Protein AF-A0A7Y7LAQ8-F1 (afdb_monomer)

Nearest PDB structures (foldseek):
  7jis-assembly1_B  TM=3.154E-01  e=5.650E-01  Bos taurus
  6pyr-assembly1_B  TM=3.158E-01  e=6.538E-01  Homo sapiens
  8v8v-assembly2_D  TM=2.862E-01  e=4.882E-01  Homo sapiens
  6pyu-assembly1_B  TM=3.483E-01  e=8.755E-01  Homo sapiens
  8bcy-assembly1_B  TM=3.120E-01  e=1.013E+00  Bos taurus

pLDDT: mean 94.05, std 6.54, range [43.81, 98.56]

Mean predicted aligned error: 4.83 Å

Sequence (191 aa):
MTTPNIDELKRSCHEKAFHLYGTAFIYGVRAREREKYTQAITLLGVMIPVLVGAVVTSYGLDSPISSIFLKILTPIAVFQLVLSTLALVYKWDDKKSYYLESSISNRQLAEDFTHLAKFPSQEITETIHAYEIIITKAQSREDQDDRYPFTSKEFKKGMRYSLRQYQKVCSGCGIVPVSMEPSDCEICGNF

Radius of gyration: 24.71 Å; Cα contacts (8 Å, |Δi|>4): 188; chains: 1; bounding box: 62×34×71 Å

Solvent-accessible surface area (backbone atoms only — not comparable to full-atom values): 10049 Å² total; per-residue (Å²): 132,82,80,78,52,70,67,57,52,28,49,50,24,51,53,52,17,42,52,27,42,11,53,11,50,47,26,44,50,52,16,53,57,41,45,53,55,52,52,51,52,54,48,51,67,52,50,53,59,52,50,52,51,51,45,37,72,75,58,33,74,88,30,72,64,36,51,55,49,48,67,59,47,50,61,54,50,53,52,50,50,54,52,50,52,49,41,57,77,68,38,45,65,62,51,24,52,49,24,41,50,49,14,51,50,28,39,50,53,17,48,53,27,44,47,49,45,77,59,58,55,94,48,66,68,59,39,52,52,54,46,55,54,52,50,52,53,49,50,59,45,49,69,58,47,62,80,65,69,76,51,73,39,51,49,9,49,16,44,29,51,25,26,36,74,70,68,32,66,38,92,75,73,68,45,60,47,89,65,91,71,66,43,94,34,89,52,54,11,63,90

Secondary structure (DSSP, 8-state):
-PPPPHHHHHHHHHHHHHHHHHHHHHHHHHHHHHHHHHHHHHHHHHHHHHHHHHHHHHH-TTSHHHHHHHHHHHHHHHHHHHHHHHHHHTTHHHHHHHHHHHHHHHHHHHHHHHHHHHS--SSHHHHHHHHHHHHHHHHHHHHHHTTSPPPHHHHHHHHHHHHHHTTPPPTTT-----SS---S-TTT---

Foldseek 3Di:
DPQDDLVNLLVVLLVLLLLLQLLLVLLVVLLVVLVVLVVVLVCLVVVLVVVLVVCCVPQNCPDPSNVVVCVVSVVVVVVSVVSVVVCVVVVSVVSSVVSNVSSVQSNVLSVQSNCLSVDPDPDSVVSVVSSVVSVVSSVVSVVVCVVPDDDLQSQLLSNLVSLQVVVHQDPFPRDRDVDSAADPTSRNHDD

Structure (mmCIF, N/CA/C/O backbone):
data_AF-A0A7Y7LAQ8-F1
#
_entry.id   AF-A0A7Y7LAQ8-F1
#
loop_
_atom_site.group_PDB
_atom_site.id
_atom_site.type_symbol
_atom_site.label_atom_id
_atom_site.label_alt_id
_atom_site.label_comp_id
_atom_site.label_asym_id
_atom_site.label_entity_id
_atom_site.label_seq_id
_atom_site.pdbx_PDB_ins_code
_atom_site.Cartn_x
_atom_site.Cartn_y
_atom_site.Cartn_z
_atom_site.occupancy
_atom_site.B_iso_or_equiv
_atom_site.auth_seq_id
_atom_site.auth_comp_id
_atom_site.auth_asym_id
_atom_site.auth_atom_id
_atom_site.pdbx_PDB_model_num
ATOM 1 N N . MET A 1 1 ? -26.010 12.079 28.380 1.00 43.81 1 MET A N 1
ATOM 2 C CA . MET A 1 1 ? -25.061 11.225 27.639 1.00 43.81 1 MET A CA 1
ATOM 3 C C . MET A 1 1 ? -24.974 9.915 28.396 1.00 43.81 1 MET A C 1
ATOM 5 O O . MET A 1 1 ? -24.486 9.916 29.516 1.00 43.81 1 MET A O 1
ATOM 9 N N . THR A 1 2 ? -25.574 8.849 27.873 1.00 49.38 2 THR A N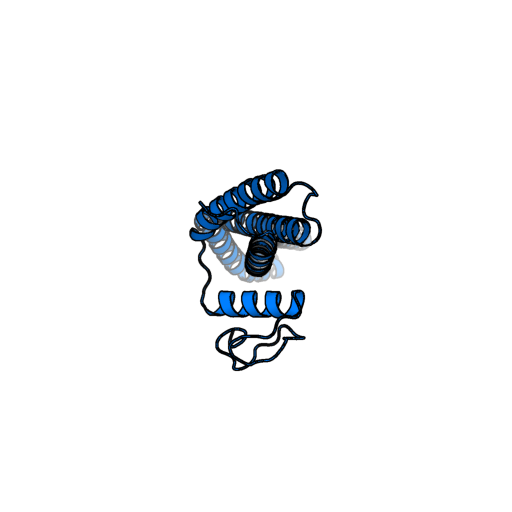 1
ATOM 10 C CA . THR A 1 2 ? -25.407 7.495 28.419 1.00 49.38 2 THR A CA 1
ATOM 11 C C . THR A 1 2 ? -23.941 7.112 28.281 1.00 49.38 2 THR A C 1
ATOM 13 O O . THR A 1 2 ? -23.380 7.248 27.196 1.00 49.38 2 THR A O 1
ATOM 16 N N . THR A 1 3 ? -23.305 6.701 29.376 1.00 58.38 3 THR A N 1
ATOM 17 C CA . THR A 1 3 ? -21.946 6.159 29.346 1.00 58.38 3 THR A CA 1
ATOM 18 C C . THR A 1 3 ? -21.905 5.002 28.342 1.00 58.38 3 THR A C 1
ATOM 20 O O . THR A 1 3 ? -22.758 4.114 28.429 1.00 58.38 3 THR A O 1
ATOM 23 N N . PRO A 1 4 ? -20.990 5.018 27.356 1.00 65.44 4 PRO A N 1
ATOM 24 C CA . PRO A 1 4 ? -20.914 3.943 26.378 1.00 65.44 4 PRO A CA 1
ATOM 25 C C . PRO A 1 4 ? -20.650 2.623 27.103 1.00 65.44 4 PRO A C 1
ATOM 27 O O . PRO A 1 4 ? -19.793 2.543 27.986 1.00 65.44 4 PRO A O 1
ATOM 30 N N . ASN A 1 5 ? -21.418 1.592 26.751 1.00 83.12 5 ASN A N 1
ATOM 31 C CA . ASN A 1 5 ? -21.204 0.249 27.273 1.00 83.12 5 ASN A CA 1
ATOM 32 C C . ASN A 1 5 ? -19.835 -0.251 26.774 1.00 83.12 5 ASN A C 1
ATOM 34 O O . ASN A 1 5 ? -19.503 -0.092 25.598 1.00 83.12 5 ASN A O 1
ATOM 38 N N . ILE A 1 6 ? -19.043 -0.875 27.649 1.00 86.50 6 ILE A N 1
ATOM 39 C CA . ILE A 1 6 ? -17.736 -1.444 27.298 1.00 86.50 6 ILE A CA 1
ATOM 40 C C . ILE A 1 6 ? -17.826 -2.416 26.110 1.00 86.50 6 ILE A C 1
ATOM 42 O O . ILE A 1 6 ? -16.910 -2.481 25.292 1.00 86.50 6 ILE A O 1
ATOM 46 N N . ASP A 1 7 ? -18.950 -3.120 25.963 1.00 89.94 7 ASP A N 1
ATOM 47 C CA . ASP A 1 7 ? -19.186 -4.033 24.843 1.00 89.94 7 ASP A CA 1
ATOM 48 C C . ASP A 1 7 ? -19.389 -3.294 23.514 1.00 89.94 7 ASP A C 1
ATOM 50 O O . ASP A 1 7 ? -18.925 -3.745 22.464 1.00 89.94 7 ASP A O 1
ATOM 54 N N . GLU A 1 8 ? -20.028 -2.123 23.547 1.00 91.50 8 GLU A N 1
ATOM 55 C CA . GLU A 1 8 ? -20.187 -1.270 22.369 1.00 91.50 8 GLU A CA 1
ATOM 56 C C . GLU A 1 8 ? -18.840 -0.690 21.928 1.00 91.50 8 GLU A C 1
ATOM 58 O O . GLU A 1 8 ? -18.522 -0.694 20.735 1.00 91.50 8 GLU A O 1
ATOM 63 N N . LEU A 1 9 ? -18.012 -0.283 22.895 1.00 92.56 9 LEU A N 1
ATOM 64 C CA . LEU A 1 9 ? -16.656 0.192 22.641 1.00 92.56 9 LEU A CA 1
ATOM 65 C C . LEU A 1 9 ? -15.799 -0.902 21.994 1.00 92.56 9 LEU A C 1
ATOM 67 O O . LEU A 1 9 ? -15.166 -0.670 20.965 1.00 92.56 9 LEU A O 1
ATOM 71 N N . LYS A 1 10 ? -15.841 -2.126 22.536 1.00 94.06 10 LYS A N 1
ATOM 72 C CA . LYS A 1 10 ? -15.152 -3.292 21.962 1.00 94.06 10 LYS A CA 1
ATOM 73 C C . LYS A 1 10 ? -15.604 -3.579 20.535 1.00 94.06 10 LYS A C 1
ATOM 75 O O . LYS A 1 10 ? -14.760 -3.809 19.667 1.00 94.06 10 LYS A O 1
ATOM 80 N N . ARG A 1 11 ? -16.916 -3.551 20.271 1.00 94.81 11 ARG A N 1
ATOM 81 C CA . ARG A 1 11 ? -17.459 -3.741 18.918 1.00 94.81 11 ARG A CA 1
ATOM 82 C C . ARG A 1 11 ? -16.916 -2.683 17.958 1.00 94.81 11 ARG A C 1
ATOM 84 O O . ARG A 1 11 ? -16.397 -3.051 16.906 1.00 94.81 11 ARG A O 1
ATOM 91 N N . SER A 1 12 ? -16.960 -1.409 18.350 1.00 95.69 12 SER A N 1
ATOM 92 C CA . SER A 1 12 ? -16.429 -0.307 17.541 1.00 95.69 12 SER A CA 1
ATOM 93 C C . SER A 1 12 ? -14.934 -0.481 17.246 1.00 95.69 12 SER A C 1
ATOM 95 O O . SER A 1 12 ? -14.510 -0.385 16.094 1.00 95.69 12 SER A O 1
ATOM 97 N N . CYS A 1 13 ? -14.129 -0.840 18.253 1.00 96.81 13 CYS A N 1
ATOM 98 C CA . CYS A 1 13 ? -12.709 -1.143 18.067 1.00 96.81 13 CYS A CA 1
ATOM 99 C C . CYS A 1 13 ? -12.491 -2.277 17.054 1.00 96.81 13 CYS A C 1
ATOM 101 O O . CYS A 1 13 ? -11.660 -2.155 16.156 1.00 96.81 13 CYS A O 1
ATOM 103 N N . HIS A 1 14 ? -13.249 -3.372 17.151 1.00 96.50 14 HIS A N 1
ATOM 104 C CA . HIS A 1 14 ? -13.143 -4.488 16.209 1.00 96.50 14 HIS A CA 1
ATOM 105 C C . HIS A 1 14 ? -13.551 -4.120 14.778 1.00 96.50 14 HIS A C 1
ATOM 107 O O . HIS A 1 14 ? -12.980 -4.656 13.825 1.00 96.50 14 HIS A O 1
ATOM 113 N N . GLU A 1 15 ? -14.539 -3.246 14.606 1.00 96.62 15 GLU A N 1
ATOM 114 C CA . GLU A 1 15 ? -14.945 -2.732 13.295 1.00 96.62 15 GLU A CA 1
ATOM 115 C C . GLU A 1 15 ? -13.862 -1.825 12.705 1.00 96.62 15 GLU A C 1
ATOM 117 O O . GLU A 1 15 ? -13.418 -2.047 11.577 1.00 96.62 15 GLU A O 1
ATOM 122 N N . LYS A 1 16 ? -13.350 -0.868 13.487 1.00 97.88 16 LYS A N 1
ATOM 123 C CA . LYS A 1 16 ? -12.265 0.023 13.053 1.00 97.88 16 LYS A CA 1
ATOM 124 C C . LYS A 1 16 ? -11.001 -0.754 12.702 1.00 97.88 16 LYS A C 1
ATOM 126 O O . LYS A 1 16 ? -10.461 -0.566 11.613 1.00 97.88 16 LYS A O 1
ATOM 131 N N . ALA A 1 17 ? -10.585 -1.693 13.551 1.00 98.12 17 ALA A N 1
ATOM 132 C CA . ALA A 1 17 ? -9.439 -2.558 13.289 1.00 98.12 17 ALA A CA 1
ATOM 133 C C . ALA A 1 17 ? -9.592 -3.353 11.983 1.00 98.12 17 ALA A C 1
ATOM 135 O O . ALA A 1 17 ? -8.644 -3.480 11.208 1.00 98.12 17 ALA A O 1
ATOM 136 N N . PHE A 1 18 ? -10.794 -3.865 11.713 1.00 98.00 18 PHE A N 1
ATOM 137 C CA . PHE A 1 18 ? -11.090 -4.617 10.499 1.00 98.00 18 PHE A CA 1
ATOM 138 C C . PHE A 1 18 ? -10.928 -3.769 9.229 1.00 98.00 18 PHE A C 1
ATOM 140 O O . PHE A 1 18 ? -10.289 -4.216 8.271 1.00 98.00 18 PHE A O 1
ATOM 147 N N . HIS A 1 19 ? -11.466 -2.547 9.220 1.00 97.38 19 HIS A N 1
ATOM 148 C CA . HIS A 1 19 ? -11.356 -1.645 8.072 1.00 97.38 19 HIS A CA 1
ATOM 149 C C . HIS A 1 19 ? -9.919 -1.163 7.857 1.00 97.38 19 HIS A C 1
ATOM 151 O O . HIS A 1 19 ? -9.385 -1.316 6.757 1.00 97.38 19 HIS A O 1
ATOM 157 N N . LEU A 1 20 ? -9.259 -0.688 8.916 1.00 98.38 20 LEU A N 1
ATOM 158 C CA . LEU A 1 20 ? -7.876 -0.202 8.867 1.00 98.38 20 LEU A CA 1
ATOM 159 C C . LEU A 1 20 ? -6.902 -1.278 8.374 1.00 98.38 20 LEU A C 1
ATOM 161 O O . LEU A 1 20 ? -5.994 -0.994 7.596 1.00 98.38 20 LEU A O 1
ATOM 165 N N . TYR A 1 21 ? -7.117 -2.540 8.749 1.00 98.19 21 TYR A N 1
ATOM 166 C CA . TYR A 1 21 ? -6.282 -3.645 8.280 1.00 98.19 21 TYR A CA 1
ATOM 167 C C . TYR A 1 21 ? -6.378 -3.870 6.761 1.00 98.19 21 TYR A C 1
ATOM 169 O O . TYR A 1 21 ? -5.377 -4.180 6.106 1.00 98.19 21 TYR A O 1
ATOM 177 N N . GLY A 1 22 ? -7.572 -3.685 6.194 1.00 97.81 22 GLY A N 1
ATOM 178 C CA . GLY A 1 22 ? -7.818 -3.784 4.756 1.00 97.81 22 GLY A CA 1
ATOM 179 C C . GLY A 1 22 ? -7.203 -2.604 4.010 1.00 97.81 22 GLY A C 1
ATOM 180 O O . GLY A 1 22 ? -6.512 -2.800 3.009 1.00 97.81 22 GLY A O 1
ATOM 181 N N . THR A 1 23 ? -7.371 -1.395 4.549 1.00 98.25 23 THR A N 1
ATOM 182 C CA . THR A 1 23 ? -6.737 -0.163 4.055 1.00 98.25 23 THR A CA 1
ATOM 183 C C . THR A 1 23 ? -5.216 -0.293 4.023 1.00 98.25 23 THR A C 1
ATOM 185 O O . THR A 1 23 ? -4.597 -0.067 2.981 1.00 98.25 23 THR A O 1
ATOM 188 N N . ALA A 1 24 ? -4.617 -0.767 5.121 1.00 98.50 24 ALA A N 1
ATOM 189 C CA . ALA A 1 24 ? -3.184 -1.024 5.214 1.00 98.50 24 ALA A CA 1
ATOM 190 C C . ALA A 1 24 ? -2.699 -1.954 4.095 1.00 98.50 24 ALA A C 1
ATOM 192 O O . ALA A 1 24 ? -1.698 -1.688 3.436 1.00 98.50 24 ALA A O 1
ATOM 193 N N . PHE A 1 25 ? -3.430 -3.040 3.837 1.00 98.38 25 PHE A N 1
ATOM 194 C CA . PHE A 1 25 ? -3.073 -3.986 2.785 1.00 98.38 25 PHE A CA 1
ATOM 195 C C . PHE A 1 25 ? -3.073 -3.359 1.387 1.00 98.38 25 PHE A C 1
ATOM 197 O O . PHE A 1 25 ? -2.140 -3.597 0.617 1.00 98.38 25 PHE A O 1
ATOM 204 N N . ILE A 1 26 ? -4.088 -2.560 1.051 1.00 98.44 26 ILE A N 1
ATOM 205 C CA . ILE A 1 26 ? -4.191 -1.929 -0.270 1.00 98.44 26 ILE A CA 1
ATOM 206 C C . ILE A 1 26 ? -3.063 -0.929 -0.494 1.00 98.44 26 ILE A C 1
ATOM 208 O O . ILE A 1 26 ? -2.392 -0.993 -1.528 1.00 98.44 26 ILE A O 1
ATOM 212 N N . TYR A 1 27 ? -2.777 -0.072 0.484 1.00 98.38 27 TYR A N 1
ATOM 213 C CA . TYR A 1 27 ? -1.632 0.826 0.385 1.00 98.38 27 TYR A CA 1
ATOM 214 C C . TYR A 1 27 ? -0.301 0.068 0.297 1.00 98.38 27 TYR A C 1
ATOM 216 O O . TYR A 1 27 ? 0.545 0.425 -0.521 1.00 98.38 27 TYR A O 1
ATOM 224 N N . GLY A 1 28 ? -0.144 -1.052 1.009 1.00 98.12 28 GLY A N 1
ATOM 225 C CA . GLY A 1 28 ? 1.033 -1.917 0.877 1.00 98.12 28 GLY A CA 1
ATOM 226 C C . GLY A 1 28 ? 1.165 -2.585 -0.502 1.00 98.12 28 GLY A C 1
ATOM 227 O O . GLY A 1 28 ? 2.274 -2.823 -0.988 1.00 98.12 28 GLY A O 1
ATOM 228 N N . VAL A 1 29 ? 0.056 -2.894 -1.183 1.00 97.25 29 VAL A N 1
ATOM 229 C CA . VAL A 1 29 ? 0.078 -3.33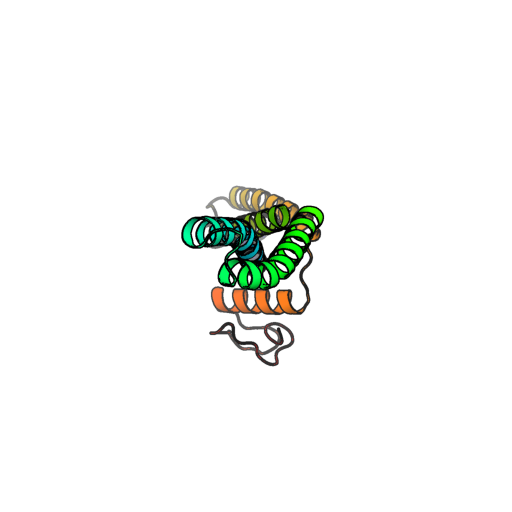8 -2.590 1.00 97.25 29 VAL A CA 1
ATOM 230 C C . VAL A 1 29 ? 0.523 -2.193 -3.502 1.00 97.25 29 VAL A C 1
ATOM 232 O O . VAL A 1 29 ? 1.466 -2.380 -4.270 1.00 97.25 29 VAL A O 1
ATOM 235 N N . ARG A 1 30 ? -0.074 -1.002 -3.364 1.00 97.38 30 ARG A N 1
ATOM 236 C CA . ARG A 1 30 ? 0.289 0.185 -4.156 1.00 97.38 30 ARG A CA 1
ATOM 237 C C . ARG A 1 30 ? 1.760 0.568 -3.991 1.00 97.38 30 ARG A C 1
ATOM 239 O O . ARG A 1 30 ? 2.427 0.866 -4.980 1.00 97.38 30 ARG A O 1
ATOM 246 N N . ALA A 1 31 ? 2.282 0.525 -2.765 1.00 97.38 31 ALA A N 1
ATOM 247 C CA . ALA A 1 31 ? 3.686 0.807 -2.476 1.00 97.38 31 ALA A CA 1
ATOM 248 C C . ALA A 1 31 ? 4.618 -0.148 -3.240 1.00 97.38 31 ALA A C 1
ATOM 250 O O . ALA A 1 31 ? 5.509 0.312 -3.952 1.00 97.38 31 ALA A O 1
ATOM 251 N N . ARG A 1 32 ? 4.358 -1.463 -3.180 1.00 96.12 32 ARG A N 1
ATOM 252 C CA . ARG A 1 32 ? 5.157 -2.487 -3.881 1.00 96.12 32 ARG A CA 1
ATOM 253 C C . ARG A 1 32 ? 5.081 -2.375 -5.399 1.00 96.12 32 ARG A C 1
ATOM 255 O O . ARG A 1 32 ? 6.068 -2.618 -6.086 1.00 96.12 32 ARG A O 1
ATOM 262 N N . GLU A 1 33 ? 3.919 -2.033 -5.947 1.00 93.81 33 GLU A N 1
ATOM 263 C CA . GLU A 1 33 ? 3.787 -1.800 -7.388 1.00 93.81 33 GLU A CA 1
ATOM 264 C C . GLU A 1 33 ? 4.637 -0.606 -7.828 1.00 93.81 33 GLU A C 1
ATOM 266 O O . GLU A 1 33 ? 5.393 -0.714 -8.791 1.00 93.81 33 GLU A O 1
ATOM 271 N N . ARG A 1 34 ? 4.579 0.510 -7.090 1.00 92.75 34 ARG A N 1
ATOM 272 C CA . ARG A 1 34 ? 5.400 1.696 -7.377 1.00 92.75 34 ARG A CA 1
ATOM 273 C C . ARG A 1 34 ? 6.889 1.438 -7.193 1.00 92.75 34 ARG A C 1
ATOM 275 O O . ARG A 1 34 ? 7.673 1.881 -8.025 1.00 92.75 34 ARG A O 1
ATOM 282 N N . GLU A 1 35 ? 7.267 0.679 -6.172 1.00 93.62 35 GLU A N 1
ATOM 283 C CA . GLU A 1 35 ? 8.648 0.268 -5.939 1.00 93.62 35 GLU A CA 1
ATOM 284 C C . GLU A 1 35 ? 9.241 -0.468 -7.147 1.00 93.62 35 GLU A C 1
ATOM 286 O O . GLU A 1 35 ? 10.321 -0.095 -7.603 1.00 93.62 35 GLU A O 1
ATOM 291 N N . LYS A 1 36 ? 8.515 -1.435 -7.727 1.00 92.31 36 LYS A N 1
ATOM 292 C CA . LYS A 1 36 ? 8.972 -2.176 -8.917 1.00 92.31 36 LYS A CA 1
ATOM 293 C C . LYS A 1 36 ? 9.269 -1.254 -10.098 1.00 92.31 36 LYS A C 1
ATOM 295 O O . LYS A 1 36 ? 10.293 -1.415 -10.758 1.00 92.31 36 LYS A O 1
ATOM 300 N N . TYR A 1 37 ? 8.391 -0.285 -10.365 1.00 89.69 37 TYR A N 1
ATOM 301 C CA . TYR A 1 37 ? 8.590 0.657 -11.467 1.00 89.69 37 TYR A CA 1
ATOM 302 C C . TYR A 1 37 ? 9.797 1.565 -11.228 1.00 89.69 37 TYR A C 1
ATOM 304 O O . TYR A 1 37 ? 10.619 1.735 -12.127 1.00 89.69 37 TYR A O 1
ATOM 312 N N . THR A 1 38 ? 9.937 2.112 -10.018 1.00 90.19 38 THR A N 1
ATOM 313 C CA . THR A 1 38 ? 11.073 2.975 -9.679 1.00 90.19 38 THR A CA 1
ATOM 314 C C . THR A 1 38 ? 12.392 2.202 -9.738 1.00 90.19 38 THR A C 1
ATOM 316 O O . THR A 1 38 ? 13.337 2.677 -10.361 1.00 90.19 38 THR A O 1
ATOM 319 N N . GLN A 1 39 ? 12.448 0.981 -9.193 1.00 92.25 39 GLN A N 1
ATOM 320 C CA . GLN A 1 39 ? 13.633 0.118 -9.271 1.00 92.25 39 GLN A CA 1
ATOM 321 C C . GLN A 1 39 ? 14.016 -0.208 -10.719 1.00 92.25 39 GLN A C 1
ATOM 323 O O . GLN A 1 39 ? 15.195 -0.143 -11.062 1.00 92.25 39 GLN A O 1
ATOM 328 N N . ALA A 1 40 ? 13.041 -0.505 -11.585 1.00 91.31 40 ALA A N 1
ATOM 329 C CA . ALA A 1 40 ? 13.300 -0.767 -13.000 1.00 91.31 40 ALA A CA 1
ATOM 330 C C . ALA A 1 40 ? 13.892 0.460 -13.716 1.00 91.31 40 ALA A C 1
ATOM 332 O O . ALA A 1 40 ? 14.863 0.326 -14.459 1.00 91.31 40 ALA A O 1
ATOM 333 N N . ILE A 1 41 ? 13.355 1.659 -13.464 1.00 91.25 41 ILE A N 1
ATOM 334 C CA . ILE A 1 41 ? 13.871 2.906 -14.050 1.00 91.25 41 ILE A CA 1
ATOM 335 C C . ILE A 1 41 ? 15.298 3.189 -13.569 1.00 91.25 41 ILE A C 1
ATOM 337 O O . ILE A 1 41 ? 16.162 3.502 -14.391 1.00 91.25 41 ILE A O 1
ATOM 341 N N . THR A 1 42 ? 15.562 3.050 -12.265 1.00 91.31 42 THR A N 1
ATOM 342 C CA . THR A 1 42 ? 16.901 3.240 -11.688 1.00 91.31 42 THR A CA 1
ATOM 343 C C . THR A 1 42 ? 17.899 2.241 -12.265 1.00 91.31 42 THR A C 1
ATOM 345 O O . THR A 1 42 ? 18.990 2.635 -12.674 1.00 91.31 42 THR A O 1
ATOM 348 N N . LEU A 1 43 ? 17.518 0.964 -12.362 1.00 93.75 43 LEU A N 1
ATOM 349 C CA . LEU A 1 43 ? 18.364 -0.075 -12.940 1.00 93.75 43 LEU A CA 1
ATOM 350 C C . LEU A 1 43 ? 18.704 0.239 -14.400 1.00 93.75 43 LEU A C 1
ATOM 352 O O . LEU A 1 43 ? 19.875 0.205 -14.766 1.00 93.75 43 LEU A O 1
ATOM 356 N N . LEU A 1 44 ? 17.714 0.594 -15.224 1.00 91.44 44 LEU A N 1
ATOM 357 C CA . LEU A 1 44 ? 17.949 0.960 -16.624 1.00 91.44 44 LEU A CA 1
ATOM 358 C C . LEU A 1 44 ? 18.853 2.193 -16.752 1.00 91.44 44 LEU A C 1
ATOM 360 O O . LEU A 1 44 ? 19.747 2.204 -17.598 1.00 91.44 44 LEU A O 1
ATOM 364 N N . GLY A 1 45 ? 18.663 3.196 -15.890 1.00 91.81 45 GLY A N 1
ATOM 365 C CA . GLY A 1 45 ? 19.476 4.414 -15.875 1.00 91.81 45 GLY A CA 1
ATOM 366 C C . GLY A 1 45 ? 20.958 4.168 -15.577 1.00 91.81 45 GLY A C 1
ATOM 367 O O . GLY A 1 45 ? 21.803 4.902 -16.077 1.00 91.81 45 GLY A O 1
ATOM 368 N N . VAL A 1 46 ? 21.285 3.118 -14.817 1.00 94.31 46 VAL A N 1
ATOM 369 C CA . VAL A 1 46 ? 22.674 2.720 -14.523 1.00 94.31 46 VAL A CA 1
ATOM 370 C C . VAL A 1 46 ? 23.211 1.732 -15.561 1.00 94.31 46 VAL A C 1
ATOM 372 O O . VAL A 1 46 ? 24.337 1.873 -16.033 1.00 94.31 46 VAL A O 1
ATOM 375 N N . MET A 1 47 ? 22.407 0.742 -15.949 1.00 94.75 47 MET A N 1
ATOM 376 C CA . MET A 1 47 ? 22.822 -0.330 -16.857 1.00 94.75 47 MET A CA 1
ATOM 377 C C . MET A 1 47 ? 23.199 0.187 -18.245 1.00 94.75 47 MET A C 1
ATOM 379 O O . MET A 1 47 ? 24.187 -0.268 -18.813 1.00 94.75 47 MET A O 1
ATOM 383 N N . ILE A 1 48 ? 22.436 1.135 -18.797 1.00 93.31 48 ILE A N 1
ATOM 384 C CA . ILE A 1 48 ? 22.665 1.654 -20.152 1.00 93.31 48 ILE A CA 1
ATOM 385 C C . ILE A 1 48 ? 24.059 2.307 -20.269 1.00 93.31 48 ILE A C 1
ATOM 387 O O . ILE A 1 48 ? 24.835 1.850 -21.111 1.00 93.31 48 ILE A O 1
ATOM 391 N N . PRO A 1 49 ? 24.447 3.293 -19.430 1.00 92.75 49 PRO A N 1
ATOM 392 C CA . PRO A 1 49 ? 25.799 3.857 -19.455 1.00 92.75 49 PRO A CA 1
ATOM 393 C C . PRO A 1 49 ? 26.908 2.823 -19.248 1.00 92.75 49 PRO A C 1
ATOM 395 O O . PRO A 1 49 ? 27.921 2.872 -19.944 1.00 92.75 49 PRO A O 1
ATOM 398 N N . VAL A 1 50 ? 26.716 1.871 -18.326 1.00 95.69 50 VAL A N 1
ATOM 399 C CA . VAL A 1 50 ? 27.701 0.812 -18.047 1.00 95.69 50 VAL A CA 1
ATOM 400 C C . VAL A 1 50 ? 27.931 -0.059 -19.280 1.00 95.69 50 VAL A C 1
ATOM 402 O O . VAL A 1 50 ? 29.076 -0.327 -19.638 1.00 95.69 50 VAL A O 1
ATOM 405 N N . LEU A 1 51 ? 26.859 -0.458 -19.967 1.00 94.44 51 LEU A N 1
ATOM 406 C CA . LEU A 1 51 ? 26.948 -1.254 -21.188 1.00 94.44 51 LEU A CA 1
ATOM 407 C C . LEU A 1 51 ? 27.628 -0.489 -22.328 1.00 94.44 51 LEU A C 1
ATOM 409 O O . LEU A 1 51 ? 28.484 -1.055 -23.005 1.00 94.44 51 LEU A O 1
ATOM 413 N N . VAL A 1 52 ? 27.298 0.795 -22.522 1.00 92.94 52 VAL A N 1
ATOM 414 C CA . VAL A 1 52 ? 27.987 1.640 -23.516 1.00 92.94 52 VAL A CA 1
ATOM 415 C C . VAL A 1 52 ? 29.477 1.732 -23.197 1.00 92.94 52 VAL A C 1
ATOM 417 O O . VAL A 1 52 ? 30.302 1.491 -24.076 1.00 92.94 52 VAL A O 1
ATOM 420 N N . GLY A 1 53 ? 29.830 2.035 -21.944 1.00 92.69 53 GLY A N 1
ATOM 421 C CA . GLY A 1 53 ? 31.220 2.155 -21.510 1.00 92.69 53 GLY A CA 1
ATOM 422 C C . GLY A 1 53 ? 32.008 0.859 -21.703 1.00 92.69 53 GLY A C 1
ATOM 423 O O . GLY A 1 53 ? 33.124 0.898 -22.222 1.00 92.69 53 GLY A O 1
ATOM 424 N N . ALA A 1 54 ? 31.415 -0.288 -21.359 1.00 94.62 54 ALA A N 1
ATOM 425 C CA . ALA A 1 54 ? 32.038 -1.595 -21.541 1.00 94.62 54 ALA A CA 1
ATOM 426 C C . ALA A 1 54 ? 32.294 -1.903 -23.023 1.00 94.62 54 ALA A C 1
ATOM 428 O O . ALA A 1 54 ? 33.423 -2.211 -23.398 1.00 94.62 54 ALA A O 1
ATOM 429 N N . VAL A 1 55 ? 31.279 -1.757 -23.882 1.00 94.62 55 VAL A N 1
ATOM 430 C CA . VAL A 1 55 ? 31.401 -2.060 -25.319 1.00 94.62 55 VAL A CA 1
ATOM 431 C C . VAL A 1 55 ? 32.426 -1.150 -25.992 1.00 94.62 55 VAL A C 1
ATOM 433 O O . VAL A 1 55 ? 33.304 -1.638 -26.704 1.00 94.62 55 VAL A O 1
ATOM 436 N N . VAL A 1 56 ? 32.364 0.156 -25.728 1.00 93.25 56 VAL A N 1
ATOM 437 C CA . VAL A 1 56 ? 33.298 1.126 -26.312 1.00 93.25 56 VAL A CA 1
ATOM 438 C C . VAL A 1 56 ? 34.734 0.864 -25.853 1.00 93.25 56 VAL A C 1
ATOM 440 O O . VAL A 1 56 ? 35.644 0.919 -26.676 1.00 93.25 56 VAL A O 1
ATOM 443 N N . THR A 1 57 ? 34.947 0.530 -24.578 1.00 95.31 57 THR A N 1
ATOM 444 C CA . THR A 1 57 ? 36.292 0.240 -24.052 1.00 95.31 57 THR A CA 1
ATOM 445 C C . THR A 1 57 ? 36.850 -1.076 -24.600 1.00 95.31 57 THR A C 1
ATOM 447 O O . THR A 1 57 ? 38.044 -1.164 -24.868 1.00 95.31 57 THR A O 1
ATOM 450 N N . SER A 1 58 ? 36.012 -2.102 -24.788 1.00 94.81 58 SER A N 1
ATOM 451 C CA . SER A 1 58 ? 36.461 -3.416 -25.269 1.00 94.81 58 SER A CA 1
ATOM 452 C C . SER A 1 58 ? 36.699 -3.480 -26.777 1.00 94.81 58 SER A C 1
ATOM 454 O O . SER A 1 58 ? 37.636 -4.145 -27.209 1.00 94.81 58 SER A O 1
ATOM 456 N N . TYR A 1 59 ? 35.858 -2.824 -27.580 1.00 93.12 59 TYR A N 1
ATOM 457 C CA . TYR A 1 59 ? 35.882 -2.964 -29.041 1.00 93.12 59 TYR A CA 1
ATOM 458 C C . TYR A 1 59 ? 36.293 -1.684 -29.780 1.00 93.12 59 TYR A C 1
ATOM 460 O O . TYR A 1 59 ? 36.540 -1.735 -30.982 1.00 93.12 59 TYR A O 1
ATOM 468 N N . GLY A 1 60 ? 36.376 -0.539 -29.096 1.00 91.50 60 GLY A N 1
ATOM 469 C CA . GLY A 1 60 ? 36.606 0.766 -29.719 1.00 91.50 60 GLY A CA 1
ATOM 470 C C . GLY A 1 60 ? 35.353 1.333 -30.400 1.00 91.50 60 GLY A C 1
ATOM 471 O O . GLY A 1 60 ? 34.410 0.605 -30.725 1.00 91.50 60 GLY A O 1
ATOM 472 N N . LEU A 1 61 ? 35.328 2.652 -30.614 1.00 90.06 61 LEU A N 1
ATOM 473 C CA . LEU A 1 61 ? 34.177 3.367 -31.194 1.00 90.06 61 LEU A CA 1
ATOM 474 C C . LEU A 1 61 ? 33.908 2.989 -32.655 1.00 90.06 61 LEU A C 1
ATOM 476 O O . LEU A 1 61 ? 32.750 2.850 -33.043 1.00 90.06 61 LEU A O 1
ATOM 480 N N . ASP A 1 62 ? 34.968 2.770 -33.433 1.00 90.19 62 ASP A N 1
ATOM 481 C CA . ASP A 1 62 ? 34.875 2.550 -34.882 1.00 90.19 62 ASP A CA 1
ATOM 482 C C . ASP A 1 62 ? 34.583 1.092 -35.263 1.00 90.19 62 ASP A C 1
ATOM 484 O O . ASP A 1 62 ? 34.461 0.759 -36.444 1.00 90.19 62 ASP A O 1
ATOM 488 N N . SER A 1 63 ? 34.463 0.192 -34.281 1.00 93.19 63 SER A N 1
ATOM 489 C CA . SER A 1 63 ? 34.148 -1.201 -34.582 1.00 93.19 63 SER A CA 1
ATOM 490 C C . SER A 1 63 ? 32.704 -1.360 -35.086 1.00 93.19 63 SER A C 1
ATOM 492 O O . SER A 1 63 ? 31.776 -0.717 -34.576 1.00 93.19 63 SER A O 1
ATOM 494 N N . PRO A 1 64 ? 32.457 -2.284 -36.037 1.00 92.81 64 PRO A N 1
ATOM 495 C CA . PRO A 1 64 ? 31.101 -2.608 -36.482 1.00 92.81 64 PRO A CA 1
ATOM 496 C C . PRO A 1 64 ? 30.173 -3.031 -35.332 1.00 92.81 64 PRO A C 1
ATOM 498 O O . PRO A 1 64 ? 28.979 -2.729 -35.355 1.00 92.81 64 PRO A O 1
ATOM 501 N N . ILE A 1 65 ? 30.730 -3.688 -34.306 1.00 91.31 65 ILE A N 1
ATOM 502 C CA . ILE A 1 65 ? 30.009 -4.146 -33.111 1.00 91.31 65 ILE A CA 1
ATOM 503 C C . ILE A 1 65 ? 29.482 -2.947 -32.315 1.00 91.31 65 ILE A C 1
ATOM 505 O O . ILE A 1 65 ? 28.285 -2.890 -32.030 1.00 91.31 65 ILE A O 1
ATOM 509 N N . SER A 1 66 ? 30.335 -1.959 -32.021 1.00 90.94 66 SER A N 1
ATOM 510 C CA . SER A 1 66 ? 29.937 -0.728 -31.326 1.00 90.94 66 SER A CA 1
ATOM 511 C C . SER A 1 66 ? 28.852 0.032 -32.090 1.00 90.94 66 SER A C 1
ATOM 513 O O . SER A 1 66 ? 27.874 0.473 -31.489 1.00 90.94 66 SER A O 1
ATOM 515 N N . SER A 1 67 ? 28.960 0.122 -33.422 1.00 92.44 67 SER A N 1
ATOM 516 C CA . SER A 1 67 ? 27.953 0.796 -34.256 1.00 92.44 67 SER A CA 1
ATOM 517 C C . SER A 1 67 ? 26.568 0.140 -34.168 1.00 92.44 67 SER A C 1
ATOM 519 O O . SER A 1 67 ? 25.562 0.834 -34.006 1.00 92.44 67 SER A O 1
ATOM 521 N N . ILE A 1 68 ? 26.495 -1.194 -34.245 1.00 93.38 68 ILE A N 1
ATOM 522 C CA . ILE A 1 68 ? 25.230 -1.936 -34.110 1.00 93.38 68 ILE A CA 1
ATOM 523 C C . ILE A 1 68 ? 24.665 -1.769 -32.697 1.00 93.38 68 ILE A C 1
ATOM 525 O O . ILE A 1 68 ? 23.477 -1.484 -32.539 1.00 93.38 68 ILE A O 1
ATOM 529 N N . PHE A 1 69 ? 25.515 -1.904 -31.677 1.00 93.56 69 PHE A N 1
ATOM 530 C CA . PHE A 1 69 ? 25.102 -1.802 -30.282 1.00 93.56 69 PHE A CA 1
ATOM 531 C C . PHE A 1 69 ? 24.519 -0.423 -29.962 1.00 93.56 69 PHE A C 1
ATOM 533 O O . PHE A 1 69 ? 23.436 -0.336 -29.387 1.00 93.56 69 PHE A O 1
ATOM 540 N N . LEU A 1 70 ? 25.175 0.652 -30.411 1.00 92.75 70 LEU A N 1
ATOM 541 C CA . LEU A 1 70 ? 24.692 2.022 -30.233 1.00 92.75 70 LEU A CA 1
ATOM 542 C C . LEU A 1 70 ? 23.334 2.242 -30.908 1.00 92.75 70 LEU A C 1
ATOM 544 O O . LEU A 1 70 ? 22.436 2.793 -30.279 1.00 92.75 70 LEU A O 1
ATOM 548 N N . LYS A 1 71 ? 23.126 1.743 -32.135 1.00 94.44 71 LYS A N 1
ATOM 549 C CA . LYS A 1 71 ? 21.825 1.857 -32.826 1.00 94.44 71 LYS A CA 1
ATOM 550 C C . LYS A 1 71 ? 20.674 1.217 -32.046 1.00 94.44 71 LYS A C 1
ATOM 552 O O . LYS A 1 71 ? 19.554 1.714 -32.122 1.00 94.44 71 LYS A O 1
ATOM 557 N N . ILE A 1 72 ? 20.938 0.140 -31.303 1.00 94.12 72 ILE A N 1
ATOM 558 C CA . ILE A 1 72 ? 19.942 -0.534 -30.457 1.00 94.12 72 ILE A CA 1
ATOM 559 C C . ILE A 1 72 ? 19.784 0.188 -29.116 1.00 94.12 72 ILE A C 1
ATOM 561 O O . ILE A 1 72 ? 18.664 0.378 -28.645 1.00 94.12 72 ILE A O 1
ATOM 565 N N . LEU A 1 73 ? 20.884 0.609 -28.489 1.00 93.75 73 LEU A N 1
ATOM 566 C CA . LEU A 1 73 ? 20.834 1.215 -27.161 1.00 93.75 73 LEU A CA 1
ATOM 567 C C . LEU A 1 73 ? 20.270 2.635 -27.174 1.00 93.75 73 LEU A C 1
ATOM 569 O O . LEU A 1 73 ? 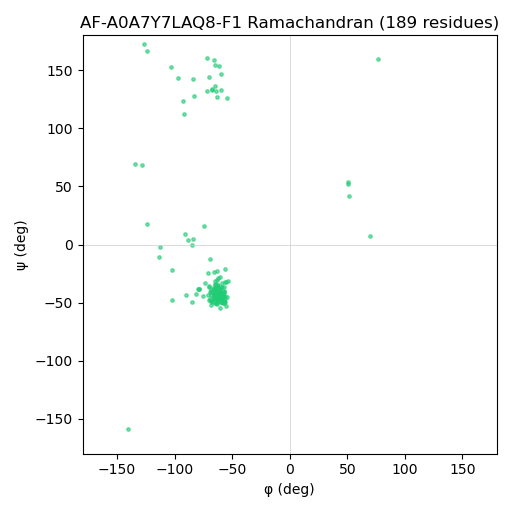19.604 3.019 -26.218 1.00 93.75 73 LEU A O 1
ATOM 573 N N . THR A 1 74 ? 20.504 3.413 -28.233 1.00 93.38 74 THR A N 1
ATOM 574 C CA . THR A 1 74 ? 20.003 4.789 -28.346 1.00 93.38 74 THR A CA 1
ATOM 575 C C . THR A 1 74 ? 18.483 4.892 -28.168 1.00 93.38 74 THR A C 1
ATOM 577 O O . THR A 1 74 ? 18.066 5.658 -27.300 1.00 93.38 74 THR A O 1
ATOM 580 N N . PRO A 1 75 ? 17.624 4.146 -28.894 1.00 95.50 75 PRO A N 1
ATOM 581 C CA . PRO A 1 75 ? 16.179 4.229 -28.676 1.00 95.50 75 PRO A CA 1
ATOM 582 C C . PRO A 1 75 ? 15.769 3.778 -27.266 1.00 95.50 75 PRO A C 1
ATOM 584 O O . PRO A 1 75 ? 14.868 4.374 -26.678 1.00 95.50 75 PRO A O 1
ATOM 587 N N . ILE A 1 76 ? 16.457 2.787 -26.685 1.00 94.25 76 ILE A N 1
ATOM 588 C CA . ILE A 1 76 ? 16.207 2.333 -25.307 1.00 94.25 76 ILE A CA 1
ATOM 589 C C . ILE A 1 76 ? 16.562 3.438 -24.301 1.00 94.25 76 ILE A C 1
ATOM 591 O O . ILE A 1 76 ? 15.797 3.693 -23.374 1.00 94.25 76 ILE A O 1
ATOM 595 N N . ALA A 1 77 ? 17.686 4.128 -24.501 1.00 94.31 77 ALA A N 1
ATOM 596 C CA . ALA A 1 77 ? 18.122 5.244 -23.669 1.00 94.31 77 ALA A CA 1
ATOM 597 C C . ALA A 1 77 ? 17.149 6.425 -23.754 1.00 94.31 77 ALA A C 1
ATOM 599 O O . ALA A 1 77 ? 16.758 6.976 -22.728 1.00 94.31 77 ALA A O 1
ATOM 600 N N . VAL A 1 78 ? 16.690 6.772 -24.960 1.00 95.56 78 VAL A N 1
ATOM 601 C CA . VAL A 1 78 ? 15.668 7.813 -25.153 1.00 95.56 78 VAL A CA 1
ATOM 602 C C . VAL A 1 78 ? 14.377 7.439 -24.423 1.00 95.56 78 VAL A C 1
ATOM 604 O O . VAL A 1 78 ? 13.826 8.256 -23.687 1.00 95.56 78 VAL A O 1
ATOM 607 N N . PHE A 1 79 ? 13.917 6.194 -24.562 1.00 95.25 79 PHE A N 1
ATOM 608 C CA . PHE A 1 79 ? 12.735 5.708 -23.853 1.00 95.25 79 PHE A CA 1
ATOM 609 C C . PHE A 1 79 ? 12.907 5.751 -22.323 1.00 95.25 79 PHE A C 1
ATOM 611 O O . PHE A 1 79 ? 12.010 6.203 -21.609 1.00 95.25 79 PHE A O 1
ATOM 618 N N . GLN A 1 80 ? 14.072 5.349 -21.806 1.00 94.50 80 GLN A N 1
ATOM 619 C CA . GLN A 1 80 ? 14.389 5.401 -20.377 1.00 94.50 80 GLN A CA 1
ATOM 620 C C . GLN A 1 80 ? 14.420 6.837 -19.834 1.00 94.50 80 GLN A C 1
ATOM 622 O O . GLN A 1 80 ? 13.945 7.070 -18.717 1.00 94.50 80 GLN A O 1
ATOM 627 N N . LEU A 1 81 ? 14.924 7.800 -20.610 1.00 94.56 81 LEU A N 1
ATOM 628 C CA . LEU A 1 81 ? 14.909 9.213 -20.232 1.00 94.56 81 LEU A CA 1
ATOM 629 C C . LEU A 1 81 ? 13.478 9.737 -20.127 1.00 94.56 81 LEU A C 1
ATOM 631 O O . LEU A 1 81 ? 13.135 10.358 -19.124 1.00 94.56 81 LEU A O 1
ATOM 635 N N . VAL A 1 82 ? 12.619 9.412 -21.098 1.00 95.75 82 VAL A N 1
ATOM 636 C CA . VAL A 1 82 ? 11.195 9.776 -21.050 1.00 95.75 82 VAL A CA 1
ATOM 637 C C . VAL A 1 82 ? 10.529 9.201 -19.798 1.00 95.75 82 VAL A C 1
ATOM 639 O O . VAL A 1 82 ? 9.863 9.934 -19.067 1.00 95.75 82 VAL A O 1
ATOM 642 N N . LEU A 1 83 ? 10.742 7.915 -19.497 1.00 94.56 83 LEU A N 1
ATOM 643 C CA . LEU A 1 83 ? 10.196 7.297 -18.285 1.00 94.56 83 LEU A CA 1
ATOM 644 C C . LEU A 1 83 ? 10.716 7.957 -17.002 1.00 94.56 83 LEU A C 1
ATOM 646 O O . LEU A 1 83 ? 9.933 8.192 -16.083 1.00 94.56 83 LEU A O 1
ATOM 650 N N . SER A 1 84 ? 12.003 8.299 -16.948 1.00 93.88 84 SER A N 1
ATOM 651 C CA . SER A 1 84 ? 12.607 9.000 -15.808 1.00 93.88 84 SER A CA 1
ATOM 652 C C . SER A 1 84 ? 11.984 10.375 -15.585 1.00 93.88 84 SER A C 1
ATOM 654 O O . SER A 1 84 ? 11.628 10.720 -14.457 1.00 93.88 84 SER A O 1
ATOM 656 N N . THR A 1 85 ? 11.784 11.146 -16.657 1.00 95.31 85 THR A N 1
ATOM 657 C CA . THR A 1 85 ? 11.111 12.447 -16.583 1.00 95.31 85 THR A CA 1
ATOM 658 C C . THR A 1 85 ? 9.669 12.296 -16.107 1.00 95.31 85 THR A C 1
ATOM 660 O O . THR A 1 85 ? 9.238 13.044 -15.232 1.00 95.31 85 THR A O 1
ATOM 663 N N . LEU A 1 86 ? 8.924 11.309 -16.617 1.00 95.06 86 LEU A N 1
ATOM 664 C CA . LEU A 1 86 ? 7.555 11.049 -16.166 1.00 95.06 86 LEU A CA 1
ATOM 665 C C . LEU A 1 86 ? 7.517 10.652 -14.685 1.00 95.06 86 LEU A C 1
ATOM 667 O O . LEU A 1 86 ? 6.680 11.164 -13.945 1.00 95.06 86 LEU A O 1
ATOM 671 N N . ALA A 1 87 ? 8.426 9.790 -14.229 1.00 94.19 87 ALA A N 1
ATOM 672 C CA . ALA A 1 87 ? 8.497 9.384 -12.827 1.00 94.19 87 ALA A CA 1
ATOM 673 C C . ALA A 1 87 ? 8.746 10.578 -11.890 1.00 94.19 87 ALA A C 1
ATOM 675 O O . ALA A 1 87 ? 8.128 10.659 -10.824 1.00 94.19 87 ALA A O 1
ATOM 676 N N . LEU A 1 88 ? 9.588 11.525 -12.317 1.00 94.12 88 LEU A N 1
ATOM 677 C CA . LEU A 1 88 ? 9.853 12.767 -11.596 1.00 94.12 88 LEU A CA 1
ATOM 678 C C . LEU A 1 88 ? 8.628 13.695 -11.583 1.00 94.12 88 LEU A C 1
ATOM 680 O O . LEU A 1 88 ? 8.180 14.102 -10.513 1.00 94.12 88 LEU A O 1
ATOM 684 N N . VAL A 1 89 ? 8.044 13.987 -12.752 1.00 96.50 89 VAL A N 1
ATOM 685 C CA . VAL A 1 89 ? 6.880 14.887 -12.888 1.00 96.50 89 VAL A CA 1
ATOM 686 C C . VAL A 1 89 ? 5.671 14.359 -12.114 1.00 96.50 89 VAL A C 1
ATOM 688 O O . VAL A 1 89 ? 4.998 15.110 -11.412 1.00 96.50 89 VAL A O 1
ATOM 691 N N . TYR A 1 90 ? 5.408 13.053 -12.190 1.00 93.25 90 TYR A N 1
ATOM 692 C CA . TYR A 1 90 ? 4.294 12.416 -11.485 1.00 93.25 90 TYR A CA 1
ATOM 693 C C . TYR A 1 90 ? 4.607 12.035 -10.034 1.00 93.25 90 TYR A C 1
ATOM 695 O O . TYR A 1 90 ? 3.748 11.406 -9.394 1.00 93.25 90 TYR A O 1
ATOM 703 N N . LYS A 1 91 ? 5.795 12.404 -9.532 1.00 94.81 91 LYS A N 1
ATOM 704 C CA . LYS A 1 91 ? 6.248 12.206 -8.150 1.00 94.81 91 LYS A CA 1
ATOM 705 C C . LYS A 1 91 ? 6.073 10.766 -7.668 1.00 94.81 91 LYS A C 1
ATOM 707 O O . LYS A 1 91 ? 5.424 10.497 -6.657 1.00 94.81 91 LYS A O 1
ATOM 712 N N . TRP A 1 92 ? 6.582 9.810 -8.442 1.00 94.62 92 TRP A N 1
ATOM 713 C CA . TRP A 1 92 ? 6.407 8.388 -8.129 1.00 94.62 92 TRP A CA 1
ATOM 714 C C . TRP A 1 92 ? 7.056 7.996 -6.804 1.00 94.62 92 TRP A C 1
ATOM 716 O O . TRP A 1 92 ? 6.494 7.164 -6.093 1.00 94.62 92 TRP A O 1
ATOM 726 N N . ASP A 1 93 ? 8.190 8.610 -6.458 1.00 92.94 93 ASP A N 1
ATOM 727 C CA . ASP A 1 93 ? 8.867 8.346 -5.189 1.00 92.94 93 ASP A CA 1
ATOM 728 C C . ASP A 1 93 ? 8.067 8.877 -3.989 1.00 92.94 93 ASP A C 1
ATOM 730 O O . ASP A 1 93 ? 7.776 8.103 -3.079 1.00 92.94 93 ASP A O 1
ATOM 734 N N . ASP A 1 94 ? 7.575 10.122 -4.050 1.00 94.75 94 ASP A N 1
ATOM 735 C CA . ASP A 1 94 ? 6.689 10.689 -3.020 1.00 94.75 94 ASP A CA 1
ATOM 736 C C . ASP A 1 94 ? 5.443 9.814 -2.813 1.00 94.75 94 ASP A C 1
ATOM 738 O O . ASP A 1 94 ? 5.065 9.515 -1.683 1.00 94.75 94 ASP A O 1
ATOM 742 N N . LYS A 1 95 ? 4.814 9.351 -3.905 1.00 95.38 95 LYS A N 1
ATOM 743 C CA . LYS A 1 95 ? 3.643 8.460 -3.836 1.00 95.38 95 LYS A CA 1
ATOM 744 C C . LYS A 1 95 ? 3.980 7.112 -3.212 1.00 95.38 95 LYS A C 1
ATOM 746 O O . LYS A 1 95 ? 3.204 6.611 -2.406 1.00 95.38 95 LYS A O 1
ATOM 751 N N . LYS A 1 96 ? 5.118 6.513 -3.575 1.00 95.88 96 LYS A N 1
ATOM 752 C CA . LYS A 1 96 ? 5.592 5.252 -2.987 1.00 95.88 96 LYS A CA 1
ATOM 753 C C . LYS A 1 96 ? 5.785 5.408 -1.478 1.00 95.88 96 LYS A C 1
ATOM 755 O O . LYS A 1 96 ? 5.260 4.593 -0.723 1.00 95.88 96 LYS A O 1
ATOM 760 N N . SER A 1 97 ? 6.489 6.457 -1.057 1.00 96.75 97 SER A N 1
ATOM 761 C CA . SER A 1 97 ? 6.732 6.769 0.355 1.00 96.75 97 SER A CA 1
ATOM 762 C C . SER A 1 97 ? 5.423 7.016 1.102 1.00 96.75 97 SER A C 1
ATOM 764 O O . SER A 1 97 ? 5.208 6.421 2.153 1.00 96.75 97 SER A O 1
ATOM 766 N N . TYR A 1 98 ? 4.500 7.773 0.502 1.00 97.62 98 TYR A N 1
ATOM 767 C CA . TYR A 1 98 ? 3.161 7.988 1.045 1.00 97.62 98 TYR A CA 1
ATOM 768 C C . TYR A 1 98 ? 2.396 6.673 1.257 1.00 97.62 98 TYR A C 1
ATOM 770 O O . TYR A 1 98 ? 1.867 6.419 2.337 1.00 97.62 98 TYR A O 1
ATOM 778 N N . TYR A 1 99 ? 2.336 5.809 0.236 1.00 98.00 99 TYR A N 1
ATOM 779 C CA . TYR A 1 99 ? 1.629 4.530 0.334 1.00 98.00 99 TYR A CA 1
ATOM 780 C C . TYR A 1 99 ? 2.261 3.610 1.379 1.00 98.00 99 TYR A C 1
ATOM 782 O O . TYR A 1 99 ? 1.546 2.914 2.095 1.00 98.00 99 TYR A O 1
ATOM 790 N N . LEU A 1 100 ? 3.587 3.608 1.503 1.00 97.94 100 LEU A N 1
ATOM 791 C CA . LEU A 1 100 ? 4.265 2.825 2.529 1.00 97.94 100 LEU A CA 1
ATOM 792 C C . LEU A 1 100 ? 3.940 3.345 3.936 1.00 97.94 100 LEU A C 1
ATOM 794 O O . LEU A 1 100 ? 3.569 2.556 4.804 1.00 97.94 100 LEU A O 1
ATOM 798 N N . GLU A 1 101 ? 4.021 4.658 4.149 1.00 98.19 101 GLU A N 1
ATOM 799 C CA . GLU A 1 101 ? 3.689 5.291 5.428 1.00 98.19 101 GLU A CA 1
ATOM 800 C C . GLU A 1 101 ? 2.234 5.020 5.822 1.00 98.19 101 GLU A C 1
ATOM 802 O O . GLU A 1 101 ? 1.967 4.559 6.932 1.00 98.19 101 GLU A O 1
ATOM 807 N N . SER A 1 102 ? 1.294 5.227 4.896 1.00 98.25 102 SER A N 1
ATOM 808 C CA . SER A 1 102 ? -0.123 4.949 5.131 1.00 98.25 102 SER A CA 1
ATOM 809 C C . SER A 1 102 ? -0.368 3.466 5.430 1.00 98.25 102 SER A C 1
ATOM 811 O O . SER A 1 102 ? -1.101 3.137 6.363 1.00 98.25 102 SER A O 1
ATOM 813 N N . SER A 1 103 ? 0.308 2.551 4.724 1.00 98.50 103 SER A N 1
ATOM 814 C CA . SER A 1 103 ? 0.234 1.112 5.004 1.00 98.50 103 SER A CA 1
ATOM 815 C C . SER A 1 103 ? 0.676 0.771 6.429 1.00 98.50 103 SER A C 1
ATOM 817 O O . SER A 1 103 ? 0.025 -0.039 7.089 1.00 98.50 103 SER A O 1
ATOM 819 N N . ILE A 1 104 ? 1.789 1.344 6.890 1.00 98.50 104 ILE A N 1
ATOM 820 C CA . ILE A 1 104 ? 2.346 1.092 8.226 1.00 98.50 104 ILE A CA 1
ATOM 821 C C . ILE A 1 104 ? 1.444 1.712 9.294 1.00 98.50 104 ILE A C 1
ATOM 823 O O . ILE A 1 104 ? 1.067 1.034 10.247 1.00 98.50 104 ILE A O 1
ATOM 827 N N . SER A 1 105 ? 1.038 2.968 9.107 1.00 98.38 105 SER A N 1
ATOM 828 C CA . SER A 1 105 ? 0.192 3.694 10.055 1.00 98.38 105 SER A CA 1
ATOM 829 C C . SER A 1 105 ? -1.174 3.026 10.234 1.00 98.38 105 SER A C 1
ATOM 831 O O . SER A 1 105 ? -1.582 2.758 11.362 1.00 98.38 105 SER A O 1
ATOM 833 N N . ASN A 1 106 ? -1.850 2.658 9.140 1.00 98.56 106 ASN A N 1
ATOM 834 C CA . ASN A 1 106 ? -3.122 1.937 9.210 1.00 98.56 106 ASN A CA 1
ATOM 835 C C . ASN A 1 106 ? -2.968 0.557 9.873 1.00 98.56 106 ASN A C 1
ATOM 837 O O . ASN A 1 106 ? -3.855 0.122 10.608 1.00 98.56 106 ASN A O 1
ATOM 841 N N . ARG A 1 107 ? -1.841 -0.138 9.652 1.00 98.38 107 ARG A N 1
ATOM 842 C CA . ARG A 1 107 ? -1.560 -1.417 10.318 1.00 98.38 107 ARG A CA 1
ATOM 843 C C . ARG A 1 107 ? -1.405 -1.232 11.826 1.00 98.38 107 ARG A C 1
ATOM 845 O O . ARG A 1 107 ? -2.027 -1.978 12.575 1.00 98.38 107 ARG A O 1
ATOM 852 N N . GLN A 1 108 ? -0.633 -0.234 12.243 1.00 98.56 108 GLN A N 1
ATOM 853 C CA . GLN A 1 108 ? -0.423 0.080 13.652 1.00 98.56 108 GLN A CA 1
ATOM 854 C C . GLN A 1 108 ? -1.738 0.468 14.337 1.00 98.56 108 GLN A C 1
ATOM 856 O O . GLN A 1 108 ? -2.074 -0.097 15.369 1.00 98.56 108 GLN A O 1
ATOM 861 N N . LEU A 1 109 ? -2.549 1.330 13.718 1.00 98.56 109 LEU A N 1
ATOM 862 C CA . LEU A 1 109 ? -3.867 1.688 14.252 1.00 98.56 109 LEU A CA 1
ATOM 863 C C . LEU A 1 109 ? -4.797 0.470 14.368 1.00 98.56 109 LEU A C 1
ATOM 865 O O . LEU A 1 109 ? -5.531 0.342 15.346 1.00 98.56 109 LEU A O 1
ATOM 869 N N . ALA A 1 110 ? -4.769 -0.451 13.397 1.00 98.50 110 ALA A N 1
ATOM 870 C CA . ALA A 1 110 ? -5.548 -1.686 13.475 1.00 98.50 110 ALA A CA 1
ATOM 871 C C . ALA A 1 110 ? -5.120 -2.575 14.657 1.00 98.50 110 ALA A C 1
ATOM 873 O O . ALA A 1 110 ? -5.967 -3.192 15.310 1.00 98.50 110 ALA A O 1
ATOM 874 N N . GLU A 1 111 ? -3.818 -2.638 14.936 1.00 98.06 111 GLU A N 1
ATOM 875 C CA . GLU A 1 111 ? -3.259 -3.351 16.085 1.00 98.06 111 GLU A CA 1
ATOM 876 C C . GLU A 1 111 ? -3.628 -2.663 17.402 1.00 98.06 111 GLU A C 1
ATOM 878 O O . GLU A 1 111 ? -4.102 -3.348 18.306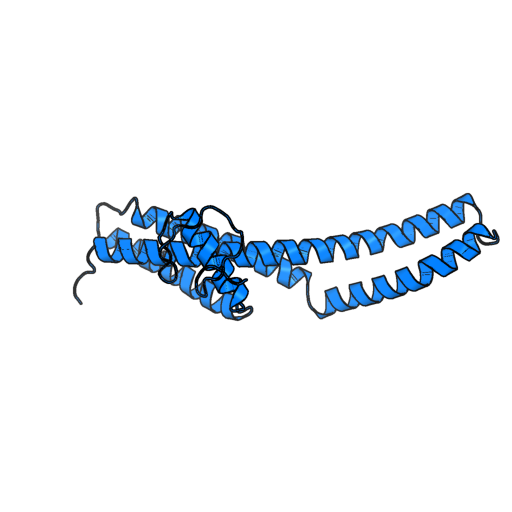 1.00 98.06 111 GLU A O 1
ATOM 883 N N . ASP A 1 112 ? -3.539 -1.334 17.477 1.00 98.19 112 ASP A N 1
ATOM 884 C CA . ASP A 1 112 ? -3.923 -0.539 18.649 1.00 98.19 112 ASP A CA 1
ATOM 885 C C . ASP A 1 112 ? -5.406 -0.745 19.006 1.00 98.19 112 ASP A C 1
ATOM 887 O O . ASP A 1 112 ? -5.743 -1.043 20.154 1.00 98.19 112 ASP A O 1
ATOM 891 N N . PHE A 1 113 ? -6.307 -0.682 18.017 1.00 98.19 113 PHE A N 1
ATOM 892 C CA . PHE A 1 113 ? -7.727 -0.982 18.229 1.00 98.19 113 PHE A CA 1
ATOM 893 C C . PHE A 1 113 ? -7.961 -2.439 18.638 1.00 98.19 113 PHE A C 1
ATOM 895 O O . PHE A 1 113 ? -8.775 -2.715 19.520 1.00 98.19 113 PHE A O 1
ATOM 902 N N . THR A 1 114 ? -7.252 -3.388 18.019 1.00 97.38 114 THR A N 1
ATOM 903 C CA . THR A 1 114 ? -7.354 -4.810 18.384 1.00 97.38 114 THR A CA 1
ATOM 904 C C . THR A 1 114 ? -6.887 -5.045 19.818 1.00 97.38 114 THR A C 1
ATOM 906 O O . THR A 1 114 ? -7.508 -5.823 20.545 1.00 97.38 114 THR A O 1
ATOM 909 N N . HIS A 1 115 ? -5.808 -4.380 20.226 1.00 96.88 115 HIS A N 1
ATOM 910 C CA . HIS A 1 115 ? -5.264 -4.447 21.571 1.00 96.88 115 HIS A CA 1
ATOM 911 C C . HIS A 1 115 ? -6.258 -3.876 22.582 1.00 96.88 115 HIS A C 1
ATOM 913 O O . HIS A 1 115 ? -6.613 -4.571 23.531 1.00 96.88 115 HIS A O 1
ATOM 919 N N . LEU A 1 116 ? -6.788 -2.674 22.332 1.00 96.44 116 LEU A N 1
ATOM 920 C CA . LEU A 1 116 ? -7.775 -2.037 23.206 1.00 96.44 116 LEU A CA 1
ATOM 921 C C . LEU A 1 116 ? -9.058 -2.873 23.353 1.00 96.44 116 LEU A C 1
ATOM 923 O O . LEU A 1 116 ? -9.628 -2.948 24.438 1.00 96.44 116 LEU A O 1
ATOM 927 N N . ALA A 1 117 ? -9.502 -3.542 22.283 1.00 95.25 117 ALA A N 1
ATOM 928 C CA . ALA A 1 117 ? -10.679 -4.410 22.334 1.00 95.25 117 ALA A CA 1
ATOM 929 C C . ALA A 1 117 ? -10.454 -5.673 23.188 1.00 95.25 117 ALA A C 1
ATOM 931 O O . ALA A 1 117 ? -11.357 -6.114 23.903 1.00 95.25 117 ALA A O 1
ATOM 932 N N . LYS A 1 118 ? -9.254 -6.265 23.104 1.00 94.75 118 LYS A N 1
ATOM 933 C CA . LYS A 1 118 ? -8.888 -7.496 23.825 1.00 94.75 118 LYS A CA 1
ATOM 934 C C . LYS A 1 118 ? -8.544 -7.244 25.289 1.00 94.75 118 LYS A C 1
ATOM 936 O O . LYS A 1 118 ? -8.888 -8.063 26.137 1.00 94.75 118 LYS A O 1
ATOM 941 N N . PHE A 1 119 ? -7.875 -6.132 25.567 1.00 93.75 119 PHE A N 1
ATOM 942 C CA . PHE A 1 119 ? -7.319 -5.800 26.874 1.00 93.75 119 PHE A CA 1
ATOM 943 C C . PHE A 1 119 ? -7.773 -4.393 27.295 1.00 93.75 119 PHE A C 1
ATOM 945 O O . PHE A 1 119 ? -6.956 -3.470 27.322 1.00 93.75 119 PHE A O 1
ATOM 952 N N . PRO A 1 120 ? -9.075 -4.192 27.581 1.00 90.88 120 PRO A N 1
ATOM 953 C CA . PRO A 1 120 ? -9.543 -2.925 28.132 1.00 90.88 120 PRO A CA 1
ATOM 954 C C . PRO A 1 120 ? -8.950 -2.703 29.530 1.00 90.88 120 PRO A C 1
ATOM 956 O O . PRO A 1 120 ? -8.638 -3.668 30.235 1.00 90.88 120 PRO A O 1
ATOM 959 N N . SER A 1 121 ? -8.826 -1.440 29.945 1.00 89.75 121 SER A N 1
ATOM 960 C CA . SER A 1 121 ? -8.441 -1.134 31.326 1.00 89.75 121 SER A CA 1
ATOM 961 C C . SER A 1 121 ? -9.537 -1.579 32.303 1.00 89.75 121 SER A C 1
ATOM 963 O O . SER A 1 121 ? -10.703 -1.745 31.932 1.00 89.75 121 SER A O 1
ATOM 965 N N . GLN A 1 122 ? -9.157 -1.770 33.568 1.00 84.50 122 GLN A N 1
ATOM 966 C CA . GLN A 1 122 ? -10.101 -2.016 34.659 1.00 84.50 122 GLN A CA 1
ATOM 967 C C . GLN A 1 122 ? -11.023 -0.808 34.874 1.00 84.50 122 GLN A C 1
ATOM 969 O O . GLN A 1 122 ? -12.187 -0.978 35.235 1.00 84.50 122 GLN A O 1
ATOM 974 N N . GLU A 1 123 ? -10.526 0.400 34.592 1.00 88.88 123 GLU A N 1
ATOM 975 C CA . GLU A 1 123 ? -11.316 1.624 34.620 1.00 88.88 123 GLU A CA 1
ATOM 976 C C . GLU A 1 123 ? -11.889 1.949 33.233 1.00 88.88 123 GLU A C 1
ATOM 978 O O . GLU A 1 123 ? -11.180 2.096 32.230 1.00 88.88 123 GLU A O 1
ATOM 983 N N . ILE A 1 124 ? -13.216 2.089 33.161 1.00 87.62 124 ILE A N 1
ATOM 984 C CA . ILE A 1 124 ? -13.908 2.369 31.895 1.00 87.62 124 ILE A CA 1
ATOM 985 C C . ILE A 1 124 ? -13.535 3.744 31.325 1.00 87.62 124 ILE A C 1
ATOM 987 O O . ILE A 1 124 ? -13.425 3.900 30.112 1.00 87.62 124 ILE A O 1
ATOM 991 N N . THR A 1 125 ? -13.288 4.721 32.197 1.00 90.00 125 THR A N 1
ATOM 992 C CA . THR A 1 125 ? -12.848 6.081 31.858 1.00 90.00 125 THR A CA 1
ATOM 993 C C . THR A 1 125 ? -11.518 6.077 31.114 1.00 90.00 125 THR A C 1
ATOM 995 O O . THR A 1 125 ? -11.394 6.742 30.088 1.00 90.00 125 THR A O 1
ATOM 998 N N . GLU A 1 126 ? -10.552 5.276 31.562 1.00 92.12 126 GLU A N 1
ATOM 999 C CA . GLU A 1 126 ? -9.264 5.121 30.880 1.00 92.12 126 GLU A CA 1
ATOM 1000 C C . GLU A 1 126 ? -9.423 4.467 29.505 1.00 92.12 126 GLU A C 1
ATOM 1002 O O . GLU A 1 126 ? -8.801 4.891 28.532 1.00 92.12 126 GLU A O 1
ATOM 1007 N N . THR A 1 127 ? -10.294 3.460 29.401 1.00 91.94 127 THR A N 1
ATOM 1008 C CA . THR A 1 127 ? -10.557 2.770 28.129 1.00 91.94 127 THR A CA 1
ATOM 1009 C C . THR A 1 127 ? -11.212 3.711 27.111 1.00 91.94 127 THR A C 1
ATOM 1011 O O . THR A 1 127 ? -10.839 3.704 25.937 1.00 91.94 127 THR A O 1
ATOM 1014 N N . ILE A 1 128 ? -12.152 4.556 27.553 1.00 93.81 128 ILE A N 1
ATOM 1015 C CA . ILE A 1 128 ? -12.771 5.597 26.719 1.00 93.81 128 ILE A CA 1
ATOM 1016 C C . ILE A 1 128 ? -11.714 6.601 26.259 1.00 93.81 128 ILE A C 1
ATOM 1018 O O . ILE A 1 128 ? -11.632 6.893 25.069 1.00 93.81 128 ILE A O 1
ATOM 1022 N N . HIS A 1 129 ? -10.862 7.075 27.166 1.00 94.56 129 HIS A N 1
ATOM 1023 C CA . HIS A 1 129 ? -9.816 8.030 26.816 1.00 94.56 129 HIS A CA 1
ATOM 1024 C C . HIS A 1 129 ? -8.808 7.450 25.807 1.00 94.56 129 HIS A C 1
ATOM 1026 O O . HIS A 1 129 ? -8.462 8.095 24.816 1.00 94.56 129 HIS A O 1
ATOM 1032 N N . ALA A 1 130 ? -8.381 6.198 25.999 1.00 95.38 130 ALA A N 1
ATOM 1033 C CA . ALA A 1 130 ? -7.518 5.501 25.048 1.00 95.38 130 ALA A CA 1
ATOM 1034 C C . ALA A 1 130 ? -8.186 5.362 23.670 1.00 95.38 130 ALA A C 1
ATOM 1036 O O . ALA A 1 130 ? -7.545 5.589 22.641 1.00 95.38 130 ALA A O 1
ATOM 1037 N N . TYR A 1 131 ? -9.482 5.042 23.642 1.00 96.50 131 TYR A N 1
ATOM 1038 C CA . TYR A 1 131 ? -10.253 4.991 22.406 1.00 96.50 131 TYR A CA 1
ATOM 1039 C C . TYR A 1 131 ? -10.302 6.351 21.703 1.00 96.50 131 TYR A C 1
ATOM 1041 O O . TYR A 1 131 ? -10.039 6.405 20.504 1.00 96.50 131 TYR A O 1
ATOM 1049 N N . GLU A 1 132 ? -10.584 7.438 22.428 1.00 96.44 132 GLU A N 1
ATOM 1050 C CA . GLU A 1 132 ? -10.630 8.808 21.893 1.00 96.44 132 GLU A CA 1
ATOM 1051 C C . GLU A 1 132 ? -9.306 9.215 21.233 1.00 96.44 132 GLU A C 1
ATOM 1053 O O . GLU A 1 132 ? -9.293 9.807 20.150 1.00 96.44 132 GLU A O 1
ATOM 1058 N N . ILE A 1 133 ? -8.176 8.834 21.831 1.00 97.44 133 ILE A N 1
ATOM 1059 C CA . ILE A 1 133 ? -6.853 9.082 21.250 1.00 97.44 133 ILE A CA 1
ATOM 1060 C C . ILE A 1 133 ? -6.689 8.315 19.932 1.00 97.44 133 ILE A C 1
ATOM 1062 O O . ILE A 1 133 ? -6.275 8.894 18.924 1.00 97.44 133 ILE A O 1
ATOM 1066 N N . ILE A 1 134 ? -6.990 7.014 19.922 1.00 97.75 134 ILE A N 1
ATOM 1067 C CA . ILE A 1 134 ? -6.769 6.164 18.743 1.00 97.75 134 ILE A CA 1
ATOM 1068 C C . ILE A 1 134 ? -7.737 6.543 17.613 1.00 97.75 134 ILE A C 1
ATOM 1070 O O . ILE A 1 134 ? -7.312 6.642 16.461 1.00 97.75 134 ILE A O 1
ATOM 1074 N N . ILE A 1 135 ? -9.011 6.823 17.912 1.00 97.88 135 ILE A N 1
ATOM 1075 C CA . ILE A 1 135 ? -9.993 7.226 16.895 1.00 97.88 135 ILE A CA 1
ATOM 1076 C C . ILE A 1 135 ? -9.650 8.576 16.272 1.00 97.88 135 ILE A C 1
ATOM 1078 O O . ILE A 1 135 ? -9.752 8.706 15.056 1.00 97.88 135 ILE A O 1
ATOM 1082 N N . THR A 1 136 ? -9.149 9.533 17.057 1.00 98.19 136 THR A N 1
ATOM 1083 C CA . THR A 1 136 ? -8.700 10.830 16.530 1.00 98.19 136 THR A CA 1
ATOM 1084 C C . THR A 1 136 ? -7.527 10.652 15.564 1.00 98.19 136 THR A C 1
ATOM 1086 O O . THR A 1 136 ? -7.508 11.236 14.480 1.00 98.19 136 THR A O 1
ATOM 1089 N N . LYS A 1 137 ? -6.559 9.789 15.908 1.00 98.19 137 LYS A N 1
ATOM 1090 C CA . LYS A 1 137 ? -5.450 9.444 15.003 1.00 98.19 137 LYS A CA 1
ATOM 1091 C C . LYS A 1 137 ? -5.947 8.758 13.731 1.00 98.19 137 LYS A C 1
ATOM 1093 O O . LYS A 1 137 ? -5.457 9.068 12.649 1.00 98.19 137 LYS A O 1
ATOM 1098 N N . ALA A 1 138 ? -6.912 7.848 13.853 1.00 98.19 138 ALA A N 1
ATOM 1099 C CA . ALA A 1 138 ? -7.483 7.135 12.717 1.00 98.19 138 ALA A CA 1
ATOM 1100 C C . ALA A 1 138 ? -8.246 8.066 11.769 1.00 98.19 138 ALA A C 1
ATOM 1102 O O . ALA A 1 138 ? -8.035 7.982 10.567 1.00 98.19 138 ALA A O 1
ATOM 1103 N N . GLN A 1 139 ? -9.047 8.993 12.297 1.00 97.81 139 GLN A N 1
ATOM 1104 C CA . GLN A 1 139 ? -9.735 10.019 11.503 1.00 97.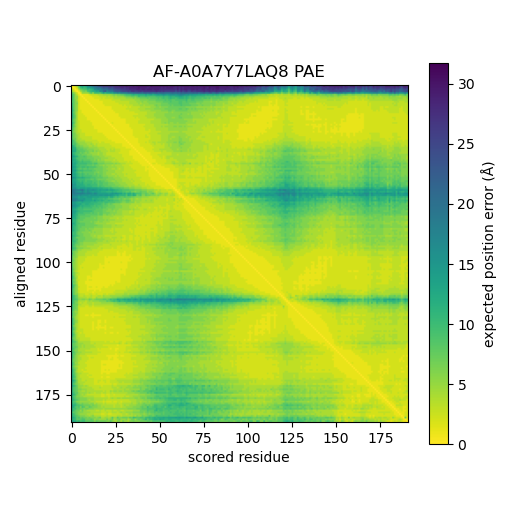81 139 GLN A CA 1
ATOM 1105 C C . GLN A 1 139 ? -8.735 10.928 10.787 1.00 97.81 139 GLN A C 1
ATOM 1107 O O . GLN A 1 139 ? -8.804 11.092 9.577 1.00 97.81 139 GLN A O 1
ATOM 1112 N N . SER A 1 140 ? -7.714 11.413 11.501 1.00 97.94 140 SER A N 1
ATOM 1113 C CA . SER A 1 140 ? -6.642 12.194 10.876 1.00 97.94 140 SER A CA 1
ATOM 1114 C C . SER A 1 140 ? -5.886 11.403 9.801 1.00 97.94 140 SER A C 1
ATOM 1116 O O . SER A 1 140 ? -5.324 11.983 8.865 1.00 97.94 140 SER A O 1
ATOM 1118 N N . ARG A 1 141 ? -5.829 10.068 9.920 1.00 97.69 141 ARG A N 1
ATOM 1119 C CA . ARG A 1 141 ? -5.252 9.226 8.875 1.00 97.69 141 ARG A CA 1
ATOM 1120 C C . ARG A 1 141 ? -6.173 9.077 7.673 1.00 97.69 141 ARG A C 1
ATOM 1122 O O . ARG A 1 141 ? -5.675 9.237 6.564 1.00 97.69 141 ARG A O 1
ATOM 1129 N N . GLU A 1 142 ? -7.457 8.854 7.904 1.00 96.69 142 GLU A N 1
ATOM 1130 C CA . GLU A 1 142 ? -8.508 8.778 6.887 1.00 96.69 142 GLU A CA 1
ATOM 1131 C C . GLU A 1 142 ? -8.563 10.061 6.042 1.00 96.69 142 GLU A C 1
ATOM 1133 O O . GLU A 1 142 ? -8.388 9.988 4.828 1.00 96.69 142 GLU A O 1
ATOM 1138 N N . ASP A 1 143 ? -8.600 11.236 6.680 1.00 97.06 143 ASP A N 1
ATOM 1139 C CA . ASP A 1 143 ? -8.584 12.548 6.004 1.00 97.06 143 ASP A CA 1
ATOM 1140 C C . ASP A 1 143 ? -7.365 12.726 5.081 1.00 97.06 143 ASP A C 1
ATOM 1142 O O . ASP A 1 143 ? -7.386 13.424 4.064 1.00 97.06 143 ASP A O 1
ATOM 1146 N N . GLN A 1 144 ? -6.242 12.116 5.458 1.00 96.38 144 GLN A N 1
ATOM 1147 C CA . GLN A 1 144 ? -5.015 12.154 4.677 1.00 96.38 144 GLN A CA 1
ATOM 1148 C C . GLN A 1 144 ? -5.047 11.166 3.506 1.00 96.38 144 GLN A C 1
ATOM 1150 O O . GLN A 1 144 ? -4.547 11.492 2.421 1.00 96.38 144 GLN A O 1
ATOM 1155 N N . ASP A 1 145 ? -5.629 9.991 3.724 1.00 97.12 145 ASP A N 1
ATOM 1156 C CA . ASP A 1 145 ? -5.766 8.904 2.756 1.00 97.12 145 ASP A CA 1
ATOM 1157 C C . ASP A 1 145 ? -6.775 9.227 1.645 1.00 97.12 145 ASP A C 1
ATOM 1159 O O . ASP A 1 145 ? -6.581 8.790 0.504 1.00 97.12 145 ASP A O 1
ATOM 1163 N N . ASP A 1 146 ? -7.733 10.119 1.905 1.00 95.06 146 ASP A N 1
ATOM 1164 C CA . ASP A 1 146 ? -8.676 10.658 0.914 1.00 95.06 146 ASP A CA 1
ATOM 1165 C C . ASP A 1 146 ? -8.000 11.312 -0.302 1.00 95.06 146 ASP A C 1
ATOM 1167 O O . ASP A 1 146 ? -8.580 11.388 -1.387 1.00 95.06 146 ASP A O 1
ATOM 1171 N N . ARG A 1 147 ? -6.726 11.716 -0.185 1.00 94.31 147 ARG A N 1
ATOM 1172 C CA . ARG A 1 147 ? -5.919 12.196 -1.325 1.00 94.31 147 ARG A CA 1
ATOM 1173 C C . ARG A 1 147 ? -5.685 11.124 -2.391 1.00 94.31 147 ARG A C 1
ATOM 1175 O O . ARG A 1 147 ? -5.377 11.449 -3.538 1.00 94.31 147 ARG A O 1
ATOM 1182 N N . TYR A 1 148 ? -5.786 9.852 -2.017 1.00 95.06 148 TYR A N 1
ATOM 1183 C CA . TYR A 1 148 ? -5.538 8.704 -2.881 1.00 95.06 148 TYR A CA 1
ATOM 1184 C C . TYR A 1 148 ? -6.644 7.658 -2.712 1.00 95.06 148 TYR A C 1
ATOM 1186 O O . TYR A 1 148 ? -6.365 6.558 -2.215 1.00 95.06 148 TYR A O 1
ATOM 1194 N N . PRO A 1 149 ? -7.873 7.957 -3.169 1.00 95.25 149 PRO A N 1
ATOM 1195 C CA . PRO A 1 149 ? -9.030 7.106 -2.938 1.00 95.25 149 PRO A CA 1
ATOM 1196 C C . PRO A 1 149 ? -8.848 5.723 -3.567 1.00 95.25 149 PRO A C 1
ATOM 1198 O O . PRO A 1 149 ? -8.101 5.532 -4.538 1.00 95.25 149 PRO A O 1
ATOM 1201 N N . PHE A 1 150 ? -9.528 4.733 -3.000 1.00 96.56 150 PHE A N 1
ATOM 1202 C CA . PHE A 1 150 ? -9.546 3.379 -3.538 1.00 96.56 150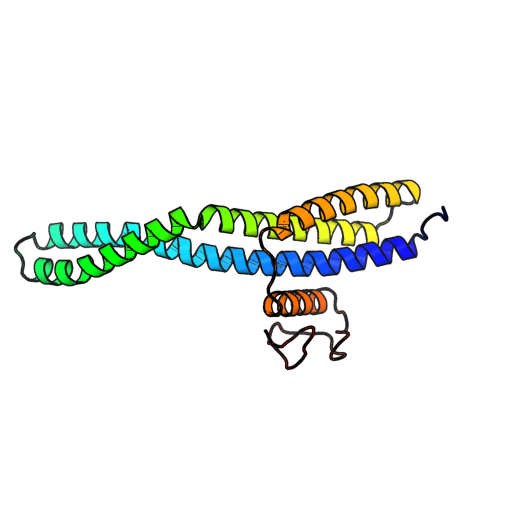 PHE A CA 1
ATOM 1203 C C . PHE A 1 150 ? -10.598 3.233 -4.631 1.00 96.56 150 PHE A C 1
ATOM 1205 O O . PHE A 1 150 ? -11.704 3.766 -4.554 1.00 96.56 150 PHE A O 1
ATOM 1212 N N . THR A 1 151 ? -10.258 2.454 -5.650 1.00 96.31 151 THR A N 1
ATOM 1213 C CA . THR A 1 151 ? -11.234 1.962 -6.622 1.00 96.31 151 THR A CA 1
ATOM 1214 C C . THR A 1 151 ? -12.130 0.899 -5.985 1.00 96.31 151 THR A C 1
ATOM 1216 O O . THR A 1 151 ? -11.754 0.253 -5.004 1.00 96.31 151 THR A O 1
ATOM 1219 N N . SER A 1 152 ? -13.297 0.628 -6.575 1.00 95.06 152 SER A N 1
ATOM 1220 C CA . SER A 1 152 ? -14.189 -0.434 -6.087 1.00 95.06 152 SER A CA 1
ATOM 1221 C C . SER A 1 152 ? -13.498 -1.802 -6.037 1.00 95.06 152 SER A C 1
ATOM 1223 O O . SER A 1 152 ? -13.718 -2.562 -5.100 1.00 95.06 152 SER A O 1
ATOM 1225 N N . LYS A 1 153 ? -12.618 -2.108 -7.001 1.00 95.94 153 LYS A N 1
ATOM 1226 C CA . LYS A 1 153 ? -11.829 -3.351 -7.007 1.00 95.94 153 LYS A CA 1
ATOM 1227 C C . LYS A 1 153 ? -10.879 -3.428 -5.815 1.00 95.94 153 LYS A C 1
ATOM 1229 O O . LYS A 1 153 ? -10.802 -4.453 -5.144 1.00 95.94 153 LYS A O 1
ATOM 1234 N N . GLU A 1 154 ? -10.184 -2.336 -5.515 1.00 97.06 154 GLU A N 1
ATOM 1235 C CA . GLU A 1 154 ? -9.288 -2.264 -4.359 1.00 97.06 154 GLU A CA 1
ATOM 1236 C C . GLU A 1 154 ? -10.052 -2.383 -3.040 1.00 97.06 154 GLU A C 1
ATOM 1238 O O . GLU A 1 154 ? -9.623 -3.134 -2.168 1.00 97.06 154 GLU A O 1
ATOM 1243 N N . PHE A 1 155 ? -11.218 -1.742 -2.917 1.00 95.81 155 PHE A N 1
ATOM 1244 C CA . PHE A 1 155 ? -12.088 -1.912 -1.752 1.00 95.81 155 PHE A CA 1
ATOM 1245 C C . PHE A 1 155 ? -12.478 -3.377 -1.538 1.00 95.81 155 PHE A C 1
ATOM 1247 O O . PHE A 1 155 ? -12.293 -3.901 -0.439 1.00 95.81 155 PHE A O 1
ATOM 1254 N N . LYS A 1 156 ? -12.947 -4.071 -2.584 1.00 96.31 156 LYS A N 1
ATOM 1255 C CA . LYS A 1 156 ? -13.321 -5.495 -2.499 1.00 96.31 156 LYS A CA 1
ATOM 1256 C C . LYS A 1 156 ? -12.126 -6.382 -2.143 1.00 96.31 156 LYS A C 1
ATOM 1258 O O . LYS A 1 156 ? -12.241 -7.299 -1.327 1.00 96.3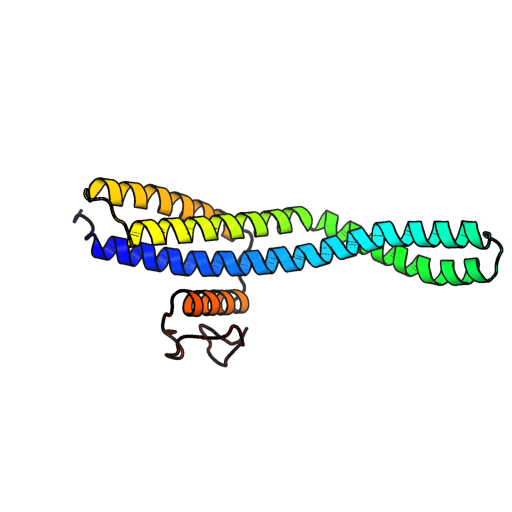1 156 LYS A O 1
ATOM 1263 N N . LYS A 1 157 ? -10.953 -6.084 -2.706 1.00 97.31 157 LYS A N 1
ATOM 1264 C CA . LYS A 1 157 ? -9.700 -6.787 -2.411 1.00 97.31 157 LYS A CA 1
ATOM 1265 C C . LYS A 1 157 ? -9.260 -6.589 -0.955 1.00 97.31 157 LYS A C 1
ATOM 1267 O O . LYS A 1 157 ? -8.884 -7.559 -0.297 1.00 97.31 157 LYS A O 1
ATOM 1272 N N . GLY A 1 158 ? -9.345 -5.363 -0.437 1.00 97.31 158 GLY A N 1
ATOM 1273 C CA . GLY A 1 158 ? -9.038 -5.033 0.958 1.00 97.31 158 GLY A CA 1
ATOM 1274 C C . GLY A 1 158 ? -10.027 -5.688 1.920 1.00 97.31 158 GLY A C 1
ATOM 1275 O O . GLY A 1 158 ? -9.617 -6.315 2.894 1.00 97.31 158 GLY A O 1
ATOM 1276 N N . MET A 1 159 ? -11.317 -5.648 1.580 1.00 96.62 159 MET A N 1
ATOM 1277 C CA . MET A 1 159 ? -12.391 -6.326 2.305 1.00 96.62 159 MET A CA 1
ATOM 1278 C C . MET A 1 159 ? -12.126 -7.829 2.420 1.00 96.62 159 MET A C 1
ATOM 1280 O O . MET A 1 159 ? -12.152 -8.377 3.521 1.00 96.62 159 MET A O 1
ATOM 1284 N N . ARG A 1 160 ? -11.799 -8.506 1.310 1.00 97.31 160 ARG A N 1
ATOM 1285 C CA . ARG A 1 160 ? -11.466 -9.940 1.324 1.00 97.31 160 ARG A CA 1
ATOM 1286 C C . ARG A 1 160 ? -10.284 -10.249 2.238 1.00 97.31 160 ARG A C 1
ATOM 1288 O O . ARG A 1 160 ? -10.337 -11.217 2.996 1.00 97.31 160 ARG A O 1
ATOM 1295 N N . TYR A 1 161 ? -9.236 -9.429 2.174 1.00 97.56 161 TYR A N 1
ATOM 1296 C CA . TYR A 1 161 ? -8.049 -9.597 3.007 1.00 97.56 161 TYR A CA 1
ATOM 1297 C C . TYR A 1 16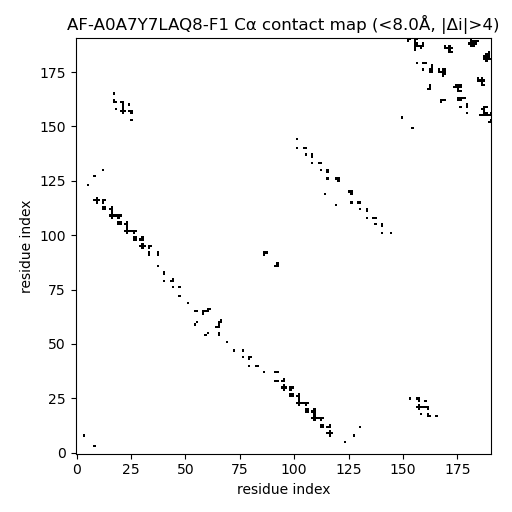1 ? -8.384 -9.480 4.501 1.00 97.56 161 TYR A C 1
ATOM 1299 O O . TYR A 1 161 ? -7.980 -10.340 5.285 1.00 97.56 161 TYR A O 1
ATOM 1307 N N . SER A 1 162 ? -9.192 -8.489 4.888 1.00 97.44 162 SER A N 1
ATOM 1308 C CA . SER A 1 162 ? -9.664 -8.345 6.268 1.00 97.44 162 SER A CA 1
ATOM 1309 C C . SER A 1 162 ? -10.570 -9.496 6.707 1.00 97.44 162 SER A C 1
ATOM 1311 O O . SER A 1 162 ? -10.385 -10.026 7.800 1.00 97.44 162 SER A O 1
ATOM 1313 N N . LEU A 1 163 ? -11.516 -9.939 5.870 1.00 97.25 163 LEU A N 1
ATOM 1314 C CA . LEU A 1 163 ? -12.388 -11.084 6.179 1.00 97.25 163 LEU A CA 1
ATOM 1315 C C . LEU A 1 163 ? -11.574 -12.349 6.462 1.00 97.25 163 LEU A C 1
ATOM 1317 O O . LEU A 1 163 ? -11.824 -13.027 7.458 1.00 97.25 163 LEU A O 1
ATOM 1321 N N . ARG A 1 164 ? -10.554 -12.616 5.637 1.00 96.44 164 ARG A N 1
ATOM 1322 C CA . ARG A 1 164 ? -9.616 -13.724 5.840 1.00 96.44 164 ARG A CA 1
ATOM 1323 C C . ARG A 1 164 ? -8.826 -13.573 7.139 1.00 96.44 164 ARG A C 1
ATOM 1325 O O . ARG A 1 164 ? -8.732 -14.529 7.900 1.00 96.44 164 ARG A O 1
ATOM 1332 N N . GLN A 1 165 ? -8.249 -12.403 7.412 1.00 95.75 165 GLN A N 1
ATOM 1333 C CA . GLN A 1 165 ? -7.429 -12.219 8.614 1.00 95.75 165 GLN A CA 1
ATOM 1334 C C . GLN A 1 165 ? -8.246 -12.377 9.901 1.00 95.75 165 GLN A C 1
ATOM 1336 O O . GLN A 1 165 ? -7.805 -13.039 10.836 1.00 95.75 165 GLN A O 1
ATOM 1341 N N . TYR A 1 166 ? -9.426 -11.761 9.953 1.00 95.62 166 TYR A N 1
ATOM 1342 C CA . TYR A 1 166 ? -10.278 -11.754 11.143 1.00 95.62 166 TYR A CA 1
ATOM 1343 C C . TYR A 1 166 ? -11.237 -12.947 11.210 1.00 95.62 166 TYR A C 1
ATOM 1345 O O . TYR A 1 166 ? -12.054 -12.999 12.125 1.00 95.62 166 TYR A O 1
ATOM 1353 N N . GLN A 1 167 ? -11.155 -13.882 10.254 1.00 96.25 167 GLN A N 1
ATOM 1354 C CA . GLN A 1 167 ? -12.036 -15.050 10.155 1.00 96.25 167 GLN A CA 1
ATOM 1355 C C . GLN A 1 167 ? -13.525 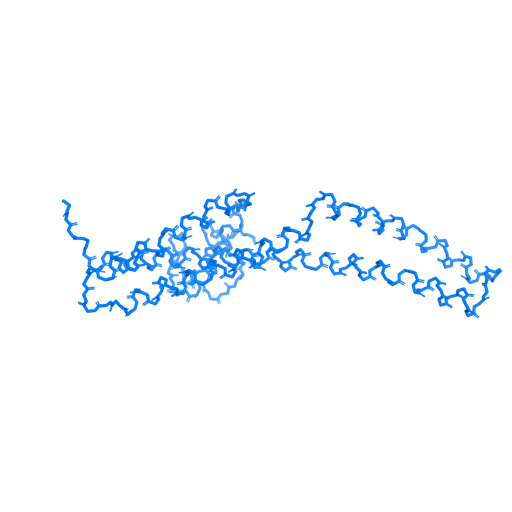-14.662 10.213 1.00 96.25 167 GLN A C 1
ATOM 1357 O O . GLN A 1 167 ? -14.336 -15.301 10.881 1.00 96.25 167 GLN A O 1
ATOM 1362 N N . LYS A 1 168 ? -13.883 -13.569 9.524 1.00 95.25 168 LYS A N 1
ATOM 1363 C CA . LYS A 1 168 ? -15.251 -13.043 9.469 1.00 95.25 168 LYS A CA 1
ATOM 1364 C C . LYS A 1 168 ? -15.969 -13.520 8.212 1.00 95.25 168 LYS A C 1
ATOM 1366 O O . LYS A 1 168 ? -15.383 -13.608 7.133 1.00 95.25 168 LYS A O 1
ATOM 1371 N N . VAL A 1 169 ? -17.263 -13.782 8.364 1.00 96.38 169 VAL A N 1
ATOM 1372 C CA . VAL A 1 169 ? -18.163 -14.140 7.266 1.00 96.38 169 VAL A CA 1
ATOM 1373 C C . VAL A 1 169 ? -18.432 -12.905 6.407 1.00 96.38 169 VAL A C 1
ATOM 1375 O O . VAL A 1 169 ? -18.744 -11.835 6.930 1.00 96.38 169 VAL A O 1
ATOM 1378 N N . CYS A 1 170 ? -18.314 -13.035 5.086 1.00 96.12 170 CYS A N 1
ATOM 1379 C CA . CYS A 1 170 ? -18.705 -11.970 4.169 1.00 96.12 170 CYS A CA 1
ATOM 1380 C C . CYS A 1 170 ? -20.225 -11.757 4.198 1.00 96.12 170 CYS A C 1
ATOM 1382 O O . CYS A 1 170 ? -20.983 -12.709 4.024 1.00 96.12 170 CYS A O 1
ATOM 1384 N N . SER A 1 171 ? -20.672 -10.505 4.301 1.00 94.94 171 SER A N 1
ATOM 1385 C CA . SER A 1 171 ? -22.095 -10.149 4.225 1.00 94.94 171 SER A CA 1
ATOM 1386 C C . SER A 1 171 ? -22.732 -10.407 2.854 1.00 94.94 171 SER A C 1
ATOM 1388 O O . SER A 1 171 ? -23.944 -10.562 2.777 1.00 94.94 171 SER A O 1
ATOM 1390 N N . GLY A 1 172 ? -21.939 -10.453 1.778 1.00 93.75 172 GLY A N 1
ATOM 1391 C CA . GLY A 1 172 ? -22.440 -10.685 0.421 1.00 93.75 172 GLY A CA 1
ATOM 1392 C C . GLY A 1 172 ? -22.616 -12.164 0.075 1.00 93.75 172 GLY A C 1
ATOM 1393 O O . GLY A 1 172 ? -23.657 -12.558 -0.432 1.00 93.75 172 GLY A O 1
ATOM 1394 N N . CYS A 1 173 ? -21.595 -12.988 0.326 1.00 95.06 173 CYS A N 1
ATOM 1395 C CA . CYS A 1 173 ? -21.577 -14.396 -0.096 1.00 95.06 173 CYS A CA 1
ATOM 1396 C C . CYS A 1 173 ? -21.625 -15.414 1.052 1.00 95.06 173 CYS A C 1
ATOM 1398 O O . CYS A 1 173 ? -21.623 -16.611 0.784 1.00 95.06 173 CYS A O 1
ATOM 1400 N N . GLY A 1 174 ? -21.637 -14.984 2.317 1.00 95.56 174 GLY A N 1
ATOM 1401 C CA . GLY A 1 174 ? -21.786 -15.887 3.464 1.00 95.56 174 GLY A CA 1
ATOM 1402 C C . GLY A 1 174 ? -20.588 -16.804 3.743 1.00 95.56 174 GLY A C 1
ATOM 1403 O O . GLY A 1 174 ? -20.674 -17.659 4.620 1.00 95.56 174 GLY A O 1
ATOM 1404 N N . ILE A 1 175 ? -19.460 -16.631 3.045 1.00 94.62 175 ILE A N 1
ATOM 1405 C CA . ILE A 1 175 ? -18.243 -17.431 3.251 1.00 94.62 175 ILE A CA 1
ATOM 1406 C C . ILE A 1 175 ? -17.181 -16.666 4.044 1.00 94.62 175 ILE A C 1
ATOM 1408 O O . ILE A 1 175 ? -17.101 -15.437 3.977 1.00 94.62 175 ILE A O 1
ATOM 1412 N N . VAL A 1 176 ? -16.326 -17.407 4.751 1.00 96.38 176 VAL A N 1
ATOM 1413 C CA . VAL A 1 176 ? -15.059 -16.900 5.296 1.00 96.38 176 VAL A CA 1
ATOM 1414 C C . VAL A 1 176 ? -13.965 -17.168 4.255 1.00 96.38 176 VAL A C 1
ATOM 1416 O O . VAL A 1 176 ? -13.666 -18.333 3.983 1.00 96.38 176 VAL A O 1
ATOM 1419 N N . PRO A 1 177 ? -13.374 -16.139 3.621 1.00 95.06 177 PRO A N 1
ATOM 1420 C CA . PRO A 1 177 ? -12.348 -16.350 2.606 1.00 95.06 177 PRO A CA 1
ATOM 1421 C C . PRO A 1 177 ? -11.088 -17.000 3.192 1.00 95.06 177 PRO A C 1
ATOM 1423 O O . PRO A 1 177 ? -10.543 -16.522 4.185 1.00 95.06 177 PRO A O 1
ATOM 1426 N N . VAL A 1 178 ? -10.575 -18.043 2.534 1.00 94.62 178 VAL A N 1
ATOM 1427 C CA . VAL A 1 178 ? -9.311 -18.716 2.911 1.00 94.62 178 VAL A CA 1
ATOM 1428 C C . VAL A 1 178 ? -8.130 -18.326 2.013 1.00 94.62 178 VAL A C 1
ATOM 1430 O O . VAL A 1 178 ? -6.976 -18.401 2.434 1.00 94.62 178 VAL A O 1
ATOM 1433 N N . SER A 1 179 ? -8.410 -17.842 0.798 1.00 94.62 179 SER A N 1
ATOM 1434 C CA . SER A 1 179 ? -7.427 -17.399 -0.200 1.00 94.62 179 SER A CA 1
ATOM 1435 C C . SER A 1 179 ? -7.684 -15.952 -0.640 1.00 94.62 179 SER A C 1
ATOM 1437 O O . SER A 1 179 ? -8.745 -15.382 -0.381 1.00 94.62 179 SER A O 1
ATOM 1439 N N . MET A 1 180 ? -6.707 -15.348 -1.324 1.00 95.44 180 MET A N 1
ATOM 1440 C CA . MET A 1 180 ? -6.856 -14.035 -1.977 1.00 95.44 180 MET A CA 1
ATOM 1441 C C . MET A 1 180 ? -7.327 -14.137 -3.432 1.00 95.44 180 MET A C 1
ATOM 1443 O O . MET A 1 180 ? -7.314 -13.133 -4.141 1.00 95.44 180 MET A O 1
ATOM 1447 N N . GLU A 1 181 ? -7.728 -15.327 -3.877 1.00 93.88 181 GLU A N 1
ATOM 1448 C CA . GLU A 1 181 ? -8.265 -15.517 -5.222 1.00 93.88 181 GLU A CA 1
ATOM 1449 C C . GLU A 1 181 ? -9.619 -14.808 -5.346 1.00 93.88 181 GLU A C 1
ATOM 1451 O O . GLU A 1 181 ? -10.448 -14.924 -4.431 1.00 93.88 181 GLU A O 1
ATOM 1456 N N . PRO A 1 182 ? -9.855 -14.052 -6.431 1.00 92.25 182 PRO A N 1
ATOM 1457 C CA . PRO A 1 182 ? -11.147 -13.430 -6.676 1.00 92.25 182 PRO A CA 1
ATOM 1458 C C . PRO A 1 182 ? -12.256 -14.484 -6.785 1.00 92.25 182 PRO A C 1
ATOM 1460 O O . PRO A 1 182 ? -12.045 -15.586 -7.280 1.00 92.25 182 PRO A O 1
ATOM 1463 N N . SER A 1 183 ? -13.453 -14.123 -6.337 1.00 92.19 183 SER A N 1
ATOM 1464 C CA . SER A 1 183 ? -14.690 -14.887 -6.545 1.00 92.19 183 SER A CA 1
ATOM 1465 C C . SER A 1 183 ? -15.747 -13.980 -7.171 1.00 92.19 183 SER A C 1
ATOM 1467 O O . SER A 1 183 ? -15.563 -12.768 -7.170 1.00 92.19 183 SER A O 1
ATOM 1469 N N . ASP A 1 184 ? -16.900 -14.498 -7.583 1.00 94.38 184 ASP A N 1
ATOM 1470 C CA . ASP A 1 184 ? -17.970 -13.688 -8.204 1.00 94.38 184 ASP A CA 1
ATOM 1471 C C . ASP A 1 184 ? -18.764 -12.811 -7.208 1.00 94.38 184 ASP A C 1
ATOM 1473 O O . ASP A 1 184 ? -19.856 -12.331 -7.495 1.00 94.38 184 ASP A O 1
ATOM 1477 N N . CYS A 1 185 ? -18.244 -12.604 -5.994 1.00 93.81 185 CYS A N 1
ATOM 1478 C CA . CYS A 1 185 ? -18.921 -11.812 -4.971 1.00 93.81 185 CYS A CA 1
ATOM 1479 C C . CYS A 1 185 ? -18.658 -10.317 -5.174 1.00 93.81 185 CYS A C 1
ATOM 1481 O O . CYS A 1 185 ? -17.509 -9.880 -5.166 1.00 93.81 185 CYS A O 1
ATOM 1483 N N . GLU A 1 186 ? -19.717 -9.513 -5.213 1.00 94.19 186 GLU A N 1
ATOM 1484 C CA . GLU A 1 186 ? -19.613 -8.057 -5.358 1.00 94.19 186 GLU A CA 1
ATOM 1485 C C . GLU A 1 186 ? -19.034 -7.323 -4.136 1.00 94.19 186 GLU A C 1
ATOM 1487 O O . GLU A 1 186 ? -18.671 -6.155 -4.248 1.00 94.19 186 GLU A O 1
ATOM 1492 N N . ILE A 1 187 ? -18.909 -7.988 -2.981 1.00 91.88 187 ILE A N 1
ATOM 1493 C CA . ILE A 1 187 ? -18.422 -7.376 -1.731 1.00 91.88 187 ILE A CA 1
ATOM 1494 C C . ILE A 1 187 ? -16.965 -7.743 -1.431 1.00 91.88 187 ILE A C 1
ATOM 1496 O O . ILE A 1 187 ? -16.163 -6.875 -1.095 1.00 91.88 187 ILE A O 1
ATOM 1500 N N . CYS A 1 188 ? -16.604 -9.025 -1.529 1.00 91.75 188 CYS A N 1
ATOM 1501 C CA . CYS A 1 188 ? -15.262 -9.522 -1.188 1.00 91.75 188 CYS A CA 1
ATOM 1502 C C . CYS A 1 188 ? -14.573 -10.271 -2.340 1.00 91.75 188 CYS A C 1
ATOM 1504 O O . CYS A 1 188 ? -13.664 -11.078 -2.117 1.00 91.75 188 CYS A O 1
ATOM 1506 N N . GLY A 1 189 ? -15.054 -10.087 -3.564 1.00 91.75 189 GLY A N 1
ATOM 1507 C CA . GLY A 1 189 ? -14.540 -10.717 -4.774 1.00 91.75 189 GLY A CA 1
ATOM 1508 C C . GLY A 1 189 ? -14.534 -9.733 -5.939 1.00 91.75 189 GLY A C 1
ATOM 1509 O O . GLY A 1 189 ? -14.536 -8.524 -5.726 1.00 91.75 189 GLY A O 1
ATOM 1510 N N . ASN A 1 190 ? -14.507 -10.258 -7.160 1.00 92.38 190 ASN A N 1
ATOM 1511 C CA . ASN A 1 190 ? -14.628 -9.508 -8.404 1.00 92.38 190 ASN A CA 1
ATOM 1512 C C . ASN A 1 190 ? -13.665 -8.300 -8.483 1.00 92.38 190 ASN A C 1
ATOM 1514 O O . ASN A 1 190 ? -14.085 -7.151 -8.670 1.00 92.38 190 ASN A O 1
ATOM 1518 N N . PHE A 1 191 ? -12.370 -8.567 -8.271 1.00 91.25 191 PHE A N 1
ATOM 1519 C CA . PHE A 1 191 ? -11.277 -7.591 -8.321 1.00 91.25 191 PHE A CA 1
ATOM 1520 C C . PHE A 1 191 ? -10.117 -8.069 -9.193 1.00 91.25 191 PHE A C 1
ATOM 1522 O O . PHE A 1 191 ? -9.816 -9.282 -9.167 1.00 91.25 191 PHE A O 1
#